Protein AF-B1N602-F1 (afdb_monomer_lite)

Foldseek 3Di:
DDDDDPPPPPPPDQDWWKWFWDDDPNDIDIDPPDDPVDDGQKMKIWGPCCVPPLAIEIEMAGDADDDLVSLLVSLLRSLLRLLQNCLVQVLLLVVLVVVVPPDDDDDPLLLVLLVLLVVLLVVLLVPPVVPDLLSSLSSSLLSSLVSSVNNSCVNPVPRPQDSSNLSCVQQVLVVLLSVLLSLCAVPPPCPPVPPPDDSVDDPVVCVQQVKKDWDWDQDPVNPDIDTDIGHGDDPSQSQKYWYWYFRADPPPQQGTWIKIEIDGRSHPAHPQQFIDIPLGDTTGDIHHDDPPSVVSNVDGSNAHRQSSQQSSLSRRAHNPPRVVSSVVSSPGRPD

Organism: Entamoeba histolytica (strain ATCC 30459 / HM-1:IMSS / ABRM) (NCBI:txid294381)

Structure (mmCIF, N/CA/C/O backbone):
data_AF-B1N602-F1
#
_entry.id   AF-B1N602-F1
#
loop_
_atom_site.group_PDB
_atom_site.id
_atom_site.type_symbol
_atom_site.label_atom_id
_atom_site.label_alt_id
_atom_site.label_comp_id
_atom_site.label_asym_id
_atom_site.label_entity_id
_atom_site.label_seq_id
_atom_site.pdbx_PDB_ins_code
_atom_site.Cartn_x
_atom_site.Cartn_y
_atom_site.Cartn_z
_atom_site.occupancy
_atom_site.B_iso_or_equiv
_atom_site.auth_seq_id
_atom_site.auth_comp_id
_atom_site.auth_asym_id
_atom_site.auth_atom_id
_atom_site.pdbx_PDB_model_num
ATOM 1 N N . MET A 1 1 ? 35.669 -25.542 33.735 1.00 38.44 1 MET A N 1
ATOM 2 C CA . MET A 1 1 ? 34.567 -24.573 33.898 1.00 38.44 1 MET A CA 1
ATOM 3 C C . MET A 1 1 ? 33.997 -24.306 32.511 1.00 38.44 1 MET A C 1
ATOM 5 O O . MET A 1 1 ? 34.514 -23.456 31.804 1.00 38.44 1 MET A O 1
ATOM 9 N N . LEU A 1 2 ? 33.054 -25.141 32.065 1.00 33.12 2 LEU A N 1
ATOM 10 C CA . LEU A 1 2 ? 32.404 -25.013 30.757 1.00 33.12 2 LEU A CA 1
ATOM 11 C C . LEU A 1 2 ? 31.131 -24.185 30.969 1.00 33.12 2 LEU A C 1
ATOM 13 O O . LEU A 1 2 ? 30.239 -24.627 31.691 1.00 33.12 2 LEU A O 1
ATOM 17 N N . LEU A 1 3 ? 31.074 -22.977 30.406 1.00 33.84 3 LEU A N 1
ATOM 18 C CA . LEU A 1 3 ? 29.852 -22.175 30.385 1.00 33.84 3 LEU A CA 1
ATOM 19 C C . LEU A 1 3 ? 28.849 -22.851 29.438 1.00 33.84 3 LEU A C 1
ATOM 21 O O . LEU A 1 3 ? 29.031 -22.835 28.223 1.00 33.84 3 LEU A O 1
ATOM 25 N N . LEU A 1 4 ? 27.790 -23.437 29.997 1.00 32.28 4 LEU A N 1
ATOM 26 C CA . LEU A 1 4 ? 26.579 -23.758 29.248 1.00 32.28 4 LEU A CA 1
ATOM 27 C C . LEU A 1 4 ? 25.850 -22.444 28.952 1.00 32.28 4 LEU A C 1
ATOM 29 O O . LEU A 1 4 ? 25.180 -21.880 29.816 1.00 32.28 4 LEU A O 1
ATOM 33 N N . LEU A 1 5 ? 26.006 -21.948 27.727 1.00 37.44 5 LEU A N 1
ATOM 34 C CA . LEU A 1 5 ? 25.125 -20.936 27.158 1.00 37.44 5 LEU A CA 1
ATOM 35 C C . LEU A 1 5 ? 23.755 -21.585 26.939 1.00 37.44 5 LEU A C 1
ATOM 37 O O . LEU A 1 5 ? 23.557 -22.345 25.993 1.00 37.44 5 LEU A O 1
ATOM 41 N N . PHE A 1 6 ? 22.815 -21.300 27.837 1.00 33.38 6 PHE A N 1
ATOM 42 C CA . PHE A 1 6 ? 21.403 -21.552 27.591 1.00 33.38 6 PHE A CA 1
ATOM 43 C C . PHE A 1 6 ? 20.951 -20.631 26.456 1.00 33.38 6 PHE A C 1
ATOM 45 O O . PHE A 1 6 ? 20.653 -19.457 26.672 1.00 33.38 6 PHE A O 1
ATOM 52 N N . PHE A 1 7 ? 20.890 -21.167 25.238 1.00 36.72 7 PHE A N 1
ATOM 53 C CA . PHE A 1 7 ? 20.013 -20.616 24.216 1.00 36.72 7 PHE A CA 1
ATOM 54 C C . PHE A 1 7 ? 18.581 -20.812 24.712 1.00 36.72 7 PHE A C 1
ATOM 56 O O . PHE A 1 7 ? 18.000 -21.888 24.576 1.00 36.72 7 PHE A O 1
ATOM 63 N N . ILE A 1 8 ? 18.014 -19.773 25.323 1.00 37.94 8 ILE A N 1
ATOM 64 C CA . ILE A 1 8 ? 16.565 -19.656 25.448 1.00 37.94 8 ILE A CA 1
ATOM 65 C C . ILE A 1 8 ? 16.074 -19.388 24.027 1.00 37.94 8 ILE A C 1
ATOM 67 O O . ILE A 1 8 ? 15.954 -18.245 23.596 1.00 37.94 8 ILE A O 1
ATOM 71 N N . GLY A 1 9 ? 15.865 -20.460 23.266 1.00 34.78 9 GLY A N 1
ATOM 72 C CA . GLY A 1 9 ? 15.025 -20.403 22.086 1.00 34.78 9 GLY A CA 1
ATOM 73 C C . GLY A 1 9 ? 13.638 -20.015 22.567 1.00 34.78 9 GLY A C 1
ATOM 74 O O . GLY A 1 9 ? 12.903 -20.854 23.085 1.00 34.78 9 GLY A O 1
ATOM 75 N N . THR A 1 10 ? 13.291 -18.735 22.461 1.00 39.78 10 THR A N 1
ATOM 76 C CA . THR A 1 10 ? 11.896 -18.318 22.488 1.00 39.78 10 THR A CA 1
ATOM 77 C C . THR A 1 10 ? 11.229 -19.027 21.323 1.00 39.78 10 THR A C 1
ATOM 79 O O . THR A 1 10 ? 11.372 -18.616 20.173 1.00 39.78 10 THR A O 1
ATOM 82 N N . VAL A 1 11 ? 10.552 -20.135 21.614 1.00 41.00 11 VAL A N 1
ATOM 83 C CA . VAL A 1 11 ? 9.535 -20.685 20.727 1.00 41.00 11 VAL A CA 1
ATOM 84 C C . VAL A 1 11 ? 8.550 -19.537 20.526 1.00 41.00 11 VAL A C 1
ATOM 86 O O . VAL A 1 11 ? 7.823 -19.182 21.453 1.00 41.00 11 VAL A O 1
ATOM 89 N N . LEU A 1 12 ? 8.619 -18.871 19.369 1.00 48.88 12 LEU A N 1
ATOM 90 C CA . LEU A 1 12 ? 7.605 -17.916 18.938 1.00 48.88 12 LEU A CA 1
ATOM 91 C C . LEU A 1 12 ? 6.314 -18.729 18.861 1.00 48.88 12 LEU A C 1
ATOM 93 O O . LEU A 1 12 ? 6.135 -19.537 17.952 1.00 48.88 12 LEU A O 1
ATOM 97 N N . GLY A 1 13 ? 5.502 -18.633 19.914 1.00 44.50 13 GLY A N 1
ATOM 98 C CA . GLY A 1 13 ? 4.253 -19.370 20.018 1.00 44.50 13 GLY A CA 1
ATOM 99 C C . GLY A 1 13 ? 3.354 -19.066 18.826 1.00 44.50 13 GLY A C 1
ATOM 100 O O . GLY A 1 13 ? 3.446 -17.992 18.236 1.00 44.50 13 GLY A O 1
ATOM 101 N N . GLU A 1 14 ? 2.482 -20.019 18.504 1.00 56.44 14 GLU A N 1
ATOM 102 C CA . GLU A 1 14 ? 1.472 -19.998 17.435 1.00 56.44 14 GLU A CA 1
ATOM 103 C C . GLU A 1 14 ? 0.383 -18.923 17.658 1.00 56.44 14 GLU A C 1
ATOM 105 O O . GLU A 1 14 ? -0.817 -19.197 17.662 1.00 56.44 14 GLU A O 1
ATOM 110 N N . GLY A 1 15 ? 0.790 -17.682 17.903 1.00 70.38 15 GLY A N 1
ATOM 111 C CA . GLY A 1 15 ? -0.090 -16.571 18.206 1.00 70.38 15 GLY A CA 1
ATOM 112 C C . GLY A 1 15 ? -0.610 -15.923 16.934 1.00 70.38 15 GLY A C 1
ATOM 113 O O . GLY A 1 15 ? 0.155 -15.504 16.070 1.00 70.38 15 GLY A O 1
ATOM 114 N N . THR A 1 16 ? -1.930 -15.791 16.840 1.00 87.88 16 THR A N 1
ATOM 115 C CA . THR A 1 16 ? -2.504 -14.696 16.058 1.00 87.88 16 THR A CA 1
ATOM 116 C C . THR A 1 16 ? -2.430 -13.452 16.931 1.00 87.88 16 THR A C 1
ATOM 118 O O . THR A 1 16 ? -2.984 -13.436 18.029 1.00 87.88 16 THR A O 1
ATOM 121 N N . TYR A 1 17 ? -1.714 -12.434 16.472 1.00 95.56 17 TYR A N 1
ATOM 122 C CA . TYR A 1 17 ? -1.642 -11.137 17.131 1.00 95.56 17 TYR A CA 1
ATOM 123 C C . TYR A 1 17 ? -2.773 -10.259 16.622 1.00 95.56 17 TYR A C 1
ATOM 125 O O . TYR A 1 17 ? -3.062 -10.275 15.429 1.00 95.56 17 TYR A O 1
ATOM 133 N N . GLU A 1 18 ? -3.382 -9.471 17.496 1.00 97.62 18 GLU A N 1
ATOM 134 C CA . GLU A 1 18 ? -4.438 -8.532 17.125 1.00 97.62 18 GLU A CA 1
ATOM 135 C C . GLU A 1 18 ? -4.152 -7.138 17.673 1.00 97.62 18 GLU A C 1
ATOM 137 O O . GLU A 1 18 ? -3.506 -6.986 18.714 1.00 97.62 18 GLU A O 1
ATOM 142 N N . ALA A 1 19 ? -4.610 -6.119 16.955 1.00 98.50 19 ALA A N 1
ATOM 143 C CA . ALA A 1 19 ? -4.537 -4.738 17.402 1.00 98.50 19 ALA A CA 1
ATOM 144 C C . ALA A 1 19 ? -5.690 -3.918 16.822 1.00 98.50 19 ALA A C 1
ATOM 146 O O . ALA A 1 19 ? -6.181 -4.192 15.722 1.00 98.50 19 ALA A O 1
ATOM 147 N N . GLY A 1 20 ? -6.101 -2.897 17.566 1.00 98.56 20 GLY A N 1
ATOM 148 C CA . GLY A 1 20 ? -7.113 -1.930 17.159 1.00 98.56 20 GLY A CA 1
ATOM 149 C C . GLY A 1 20 ? -6.568 -0.510 17.234 1.00 98.56 20 GLY A C 1
ATOM 150 O O . GLY A 1 20 ? -5.770 -0.201 18.117 1.00 98.56 20 GLY A O 1
ATOM 151 N N . CYS A 1 21 ? -7.001 0.351 16.314 1.00 98.75 21 CYS A N 1
ATOM 152 C CA . CYS A 1 21 ? -6.701 1.779 16.308 1.00 98.75 21 CYS A CA 1
ATOM 153 C C . CYS A 1 21 ? -7.978 2.617 16.390 1.00 98.75 21 CYS A C 1
ATOM 155 O O . CYS A 1 21 ? -8.938 2.379 15.650 1.00 98.75 21 CYS A O 1
ATOM 157 N N . TYR A 1 22 ? -7.986 3.598 17.287 1.00 97.69 22 TYR A N 1
ATOM 158 C CA . TYR A 1 22 ? -9.080 4.546 17.490 1.00 97.69 22 TYR A CA 1
ATOM 159 C C . TYR A 1 22 ? -8.537 5.953 17.772 1.00 97.69 22 TYR A C 1
ATOM 161 O O . TYR A 1 22 ? -7.335 6.139 17.967 1.00 97.69 22 TYR A O 1
ATOM 169 N N . LEU A 1 23 ? -9.428 6.944 17.769 1.00 96.12 23 LEU A N 1
ATOM 170 C CA . LEU A 1 23 ? -9.110 8.322 18.141 1.00 96.12 23 LEU A CA 1
ATOM 171 C C . LEU A 1 23 ? -9.589 8.615 19.562 1.00 96.12 23 LEU A C 1
ATOM 173 O O . LEU A 1 23 ? -10.760 8.408 19.878 1.00 96.12 23 LEU A O 1
ATOM 177 N N . GLU A 1 24 ? -8.699 9.149 20.390 1.00 94.69 24 GLU A N 1
ATOM 178 C CA . GLU A 1 24 ? -9.028 9.732 21.689 1.00 94.69 24 GLU A CA 1
ATOM 179 C C . GLU A 1 24 ? -8.725 11.234 21.634 1.00 94.69 24 GLU A C 1
ATOM 181 O O . GLU A 1 24 ? -7.572 11.666 21.610 1.00 94.69 24 GLU A O 1
ATOM 186 N N . GLY A 1 25 ? -9.775 12.050 21.503 1.00 92.19 25 GLY A N 1
ATOM 187 C CA . GLY A 1 25 ? -9.610 13.453 21.125 1.00 92.19 25 GLY A CA 1
ATOM 188 C C . GLY A 1 25 ? -8.988 13.572 19.728 1.00 92.19 25 GLY A C 1
ATOM 189 O O . GLY A 1 25 ? -9.602 13.160 18.748 1.00 92.19 25 GLY A O 1
ATOM 190 N N . ASN A 1 26 ? -7.771 14.119 19.650 1.00 90.81 26 ASN A N 1
ATOM 191 C CA . ASN A 1 26 ? -7.006 14.263 18.403 1.00 90.81 26 ASN A CA 1
ATOM 192 C C . ASN A 1 26 ? -5.823 13.282 18.299 1.00 90.81 26 ASN A C 1
ATOM 194 O O . ASN A 1 26 ? -5.044 13.367 17.348 1.00 90.81 26 ASN A O 1
ATOM 198 N N . GLU A 1 27 ? -5.659 12.379 19.267 1.00 96.12 27 GLU A N 1
ATOM 199 C CA . GLU A 1 27 ? -4.555 11.421 19.287 1.00 96.12 27 GLU A CA 1
ATOM 200 C C . GLU A 1 27 ? -5.002 10.050 18.781 1.00 96.12 27 GLU A C 1
ATOM 202 O O . GLU A 1 27 ? -6.045 9.525 19.172 1.00 96.12 27 GLU A O 1
ATOM 207 N N . TYR A 1 28 ? -4.189 9.461 17.903 1.00 97.88 28 TYR A N 1
ATOM 208 C CA . TYR A 1 28 ? -4.387 8.098 17.425 1.00 97.88 28 TYR A CA 1
ATOM 209 C C . TYR A 1 28 ? -3.782 7.118 18.426 1.00 97.88 28 TYR A C 1
ATOM 211 O O . TYR A 1 28 ? -2.576 7.143 18.688 1.00 97.88 28 TYR A O 1
ATOM 219 N N . ILE A 1 29 ? -4.611 6.224 18.953 1.00 97.81 29 ILE A N 1
ATOM 220 C CA . ILE A 1 29 ? -4.206 5.204 19.916 1.00 97.81 29 ILE A CA 1
ATOM 221 C C . ILE A 1 29 ? -4.279 3.842 19.241 1.00 97.81 29 ILE A C 1
ATOM 223 O O . ILE A 1 29 ? -5.309 3.486 18.677 1.00 97.81 29 ILE A O 1
ATOM 227 N N . VAL A 1 30 ? -3.185 3.080 19.323 1.00 98.19 30 VAL A N 1
ATOM 228 C CA . VAL A 1 30 ? -3.145 1.656 18.964 1.00 98.19 30 VAL A CA 1
ATOM 229 C C . VAL A 1 30 ? -3.009 0.846 20.240 1.00 98.19 30 VAL A C 1
ATOM 231 O O . VAL A 1 30 ? -2.121 1.124 21.051 1.00 98.19 30 VAL A O 1
ATOM 234 N N . GLU A 1 31 ? -3.848 -0.170 20.395 1.00 96.50 31 GLU A N 1
ATOM 235 C CA . GLU A 1 31 ? -3.793 -1.081 21.532 1.00 96.50 31 GLU A CA 1
ATOM 236 C C . GLU A 1 31 ? -3.910 -2.547 21.117 1.00 96.50 31 GLU A C 1
ATOM 238 O O . GLU A 1 31 ? -4.423 -2.888 20.049 1.00 96.50 31 GLU A O 1
ATOM 243 N N . SER A 1 32 ? -3.364 -3.400 21.977 1.00 95.44 32 SER A N 1
ATOM 244 C CA . SER A 1 32 ? -3.316 -4.851 21.854 1.00 95.44 32 SER A CA 1
ATOM 245 C C . SER A 1 32 ? -3.218 -5.421 23.282 1.00 95.44 32 SER A C 1
ATOM 247 O O . SER A 1 32 ? -2.310 -5.004 24.011 1.00 95.44 32 SER A O 1
ATOM 249 N N . PRO A 1 33 ? -4.115 -6.325 23.722 1.00 93.38 33 PRO A N 1
ATOM 250 C CA . PRO A 1 33 ? -5.250 -6.875 22.975 1.00 93.38 33 PRO A CA 1
ATOM 251 C C . PRO A 1 33 ? -6.357 -5.838 22.727 1.00 93.38 33 PRO A C 1
ATOM 253 O O . PRO A 1 33 ? -6.325 -4.735 23.273 1.00 93.38 33 PRO A O 1
ATOM 256 N N . ILE A 1 34 ? -7.323 -6.199 21.884 1.00 95.00 34 ILE A N 1
ATOM 257 C CA . ILE A 1 34 ? -8.485 -5.362 21.566 1.00 95.00 34 ILE A CA 1
ATOM 258 C C . ILE A 1 34 ? -9.482 -5.398 22.739 1.00 95.00 34 ILE A C 1
ATOM 260 O O . ILE A 1 34 ? -9.844 -6.464 23.234 1.00 95.00 34 ILE A O 1
ATOM 264 N N . ASP A 1 35 ? -9.966 -4.232 23.162 1.00 94.19 35 ASP A N 1
ATOM 265 C CA . ASP A 1 35 ? -11.075 -4.072 24.101 1.00 94.19 35 ASP A CA 1
ATOM 266 C C . ASP A 1 35 ? -12.415 -4.071 23.352 1.00 94.19 35 ASP A C 1
ATOM 268 O O . ASP A 1 35 ? -12.790 -3.113 22.675 1.00 94.19 35 ASP A O 1
ATOM 272 N N . THR A 1 36 ? -13.182 -5.149 23.511 1.00 90.81 36 THR A N 1
ATOM 273 C CA . THR A 1 36 ? -14.501 -5.313 22.874 1.00 90.81 36 THR A CA 1
ATOM 274 C C . THR A 1 36 ? -15.542 -4.259 23.272 1.00 90.81 36 THR A C 1
ATOM 276 O O . THR A 1 36 ? -16.563 -4.141 22.596 1.00 90.81 36 THR A O 1
ATOM 279 N N . ALA A 1 37 ? -15.315 -3.496 24.347 1.00 93.44 37 ALA A N 1
ATOM 280 C CA . ALA A 1 37 ? -16.190 -2.394 24.739 1.00 93.44 37 ALA A CA 1
ATOM 281 C C . ALA A 1 37 ? -15.949 -1.112 23.918 1.00 93.44 37 ALA A C 1
ATOM 283 O O . ALA A 1 37 ? -16.776 -0.198 23.961 1.00 93.44 37 ALA A O 1
ATOM 284 N N . LYS A 1 38 ? -14.840 -1.026 23.170 1.00 93.62 38 LYS A N 1
ATOM 285 C CA . LYS A 1 38 ? -14.482 0.142 22.358 1.00 93.62 38 LYS A CA 1
ATOM 286 C C . LYS A 1 38 ? -14.857 -0.032 20.891 1.00 93.62 38 LYS A C 1
ATOM 288 O O . LYS A 1 38 ? -14.969 -1.131 20.357 1.00 93.62 38 LYS A O 1
ATOM 293 N N . THR A 1 39 ? -15.021 1.106 20.221 1.00 94.69 39 THR A N 1
ATOM 294 C CA . THR A 1 39 ? -15.172 1.172 18.764 1.00 94.69 39 THR A CA 1
ATOM 295 C C . THR A 1 39 ? -13.852 1.608 18.142 1.00 94.69 39 THR A C 1
ATOM 297 O O . THR A 1 39 ? -13.304 2.644 18.511 1.00 94.69 39 THR A O 1
ATOM 300 N N . TYR A 1 40 ? -13.367 0.836 17.174 1.00 98.19 40 TYR A N 1
ATOM 301 C CA . TYR A 1 40 ? -12.119 1.106 16.464 1.00 98.19 40 TYR A CA 1
ATOM 302 C C . TYR A 1 40 ? -12.393 1.598 15.053 1.00 98.19 40 TYR A C 1
ATOM 304 O O . TYR A 1 40 ? -13.319 1.127 14.400 1.00 98.19 40 TYR A O 1
ATOM 312 N N . LEU A 1 41 ? -11.548 2.500 14.561 1.00 98.56 41 LEU A N 1
ATOM 313 C CA . LEU A 1 41 ? -11.546 2.918 13.160 1.00 98.56 41 LEU A CA 1
ATOM 314 C C . LEU A 1 41 ? -10.963 1.826 12.262 1.00 98.56 41 LEU A C 1
ATOM 316 O O . LEU A 1 41 ? -11.463 1.602 11.161 1.00 98.56 41 LEU A O 1
ATOM 320 N N . ALA A 1 42 ? -9.933 1.129 12.744 1.00 98.69 42 ALA A N 1
ATOM 321 C CA . ALA A 1 42 ? -9.377 -0.047 12.093 1.00 98.69 42 ALA A CA 1
ATOM 322 C C . ALA A 1 42 ? -8.966 -1.098 13.125 1.00 98.69 42 ALA A C 1
ATOM 324 O O . ALA A 1 42 ? -8.506 -0.772 14.217 1.00 98.69 42 ALA A O 1
ATOM 325 N N . THR A 1 43 ? -9.105 -2.363 12.756 1.00 98.75 43 THR A N 1
ATOM 326 C CA . THR A 1 43 ? -8.616 -3.520 13.510 1.00 98.75 43 THR A CA 1
ATOM 327 C C . THR A 1 43 ? -7.822 -4.414 12.580 1.00 98.75 43 THR A C 1
ATOM 329 O O . THR A 1 43 ? -7.995 -4.367 11.360 1.00 98.75 43 THR A O 1
ATOM 332 N N . GLY A 1 44 ? -6.961 -5.249 13.137 1.00 98.50 44 GLY A N 1
ATOM 333 C CA . GLY A 1 44 ? -6.194 -6.173 12.331 1.00 98.50 44 GLY A CA 1
ATOM 334 C C . GLY A 1 44 ? -5.705 -7.369 13.107 1.00 98.50 44 GLY A C 1
ATOM 335 O O . GLY A 1 44 ? -5.596 -7.337 14.331 1.00 98.50 44 GLY A O 1
ATOM 336 N N . THR A 1 45 ? -5.408 -8.420 12.355 1.00 98.50 45 THR A N 1
ATOM 337 C CA . THR A 1 45 ? -4.838 -9.662 12.860 1.00 98.50 45 THR A CA 1
ATOM 338 C C . THR A 1 45 ? -3.618 -10.031 12.037 1.00 98.50 45 THR A C 1
ATOM 340 O O . THR A 1 45 ? -3.692 -10.014 10.807 1.00 98.50 45 THR A O 1
ATOM 343 N N . PHE A 1 46 ? -2.533 -10.422 12.694 1.00 98.38 46 PHE A N 1
ATOM 344 C CA . PHE A 1 46 ? -1.330 -10.930 12.055 1.00 98.38 46 PHE A CA 1
ATOM 345 C C . PHE A 1 46 ? -1.012 -12.328 12.575 1.00 98.38 46 PHE A C 1
ATOM 347 O O . PHE A 1 46 ? -0.824 -12.532 13.774 1.00 98.38 46 PHE A O 1
ATOM 354 N N . LYS A 1 47 ? -0.955 -13.295 11.662 1.00 97.56 47 LYS A N 1
ATOM 355 C CA . LYS A 1 47 ? -0.490 -14.651 11.939 1.00 97.56 47 LYS A CA 1
ATOM 356 C C . LYS A 1 47 ? 0.903 -14.807 11.339 1.00 97.56 47 LYS A C 1
ATOM 358 O O . LYS A 1 47 ? 1.033 -14.908 10.118 1.00 97.56 47 LYS A O 1
ATOM 363 N N . ASP A 1 48 ? 1.929 -14.817 12.185 1.00 95.56 48 ASP A N 1
ATOM 364 C CA . ASP A 1 48 ? 3.308 -14.982 11.726 1.00 95.56 48 ASP A CA 1
ATOM 365 C C . ASP A 1 48 ? 3.638 -16.469 11.535 1.00 95.56 48 ASP A C 1
ATOM 367 O O . ASP A 1 48 ? 3.979 -17.186 12.474 1.00 95.56 48 ASP A O 1
ATOM 371 N N . THR A 1 49 ? 3.479 -16.948 10.302 1.00 95.56 49 THR A N 1
ATOM 372 C CA . THR A 1 49 ? 3.824 -18.319 9.896 1.00 95.56 49 THR A CA 1
ATOM 373 C C . THR A 1 49 ? 5.007 -18.359 8.932 1.00 95.56 49 THR A C 1
ATOM 375 O O . THR A 1 49 ? 5.182 -19.351 8.217 1.00 95.56 49 THR A O 1
ATOM 378 N N . LEU A 1 50 ? 5.842 -17.309 8.913 1.00 93.19 50 LEU A N 1
ATOM 379 C CA . LEU A 1 50 ? 6.956 -17.181 7.972 1.00 93.19 50 LEU A CA 1
ATOM 380 C C . LEU A 1 50 ? 7.870 -18.414 8.002 1.00 93.19 50 LEU A C 1
ATOM 382 O O . LEU A 1 50 ? 8.124 -19.023 6.969 1.00 93.19 50 LEU A O 1
ATOM 386 N N . PHE A 1 51 ? 8.287 -18.854 9.189 1.00 92.56 51 PHE A N 1
ATOM 387 C CA . PHE A 1 51 ? 9.175 -20.013 9.344 1.00 92.56 51 PHE A CA 1
ATOM 388 C C . PHE A 1 51 ? 8.485 -21.378 9.191 1.00 92.56 51 PHE A C 1
ATOM 390 O O . PHE A 1 51 ? 9.161 -22.403 9.187 1.00 92.56 51 PHE A O 1
ATOM 397 N N . GLN A 1 52 ? 7.156 -21.414 9.069 1.00 92.81 52 GLN A N 1
ATOM 398 C CA . GLN A 1 52 ? 6.392 -22.656 8.901 1.00 92.81 52 GLN A CA 1
ATOM 399 C C . GLN A 1 52 ? 6.061 -22.915 7.429 1.00 92.81 52 GLN A C 1
ATOM 401 O O . GLN A 1 52 ? 6.170 -24.044 6.951 1.00 92.81 52 GLN A O 1
ATOM 406 N N . HIS A 1 53 ? 5.641 -21.869 6.714 1.00 91.25 53 HIS A N 1
ATOM 407 C CA . HIS A 1 53 ? 5.099 -21.978 5.357 1.00 91.25 53 HIS A CA 1
ATOM 408 C C . HIS A 1 53 ? 5.658 -20.933 4.381 1.00 91.25 53 HIS A C 1
ATOM 410 O O . HIS A 1 53 ? 5.222 -20.885 3.235 1.00 91.25 53 HIS A O 1
ATOM 416 N N . GLY A 1 54 ? 6.595 -20.087 4.815 1.00 94.25 54 GLY A N 1
ATOM 417 C CA . GLY A 1 54 ? 7.168 -19.018 3.994 1.00 94.25 54 GLY A CA 1
ATOM 418 C C . GLY A 1 54 ? 6.327 -17.741 3.931 1.00 94.25 54 GLY A C 1
ATOM 419 O O . GLY A 1 54 ? 6.693 -16.834 3.195 1.00 94.25 54 GLY A O 1
ATOM 420 N N . TRP A 1 55 ? 5.229 -17.648 4.694 1.00 96.94 55 TRP A N 1
ATOM 421 C CA . TRP A 1 55 ? 4.306 -16.507 4.665 1.00 96.94 55 TRP A CA 1
ATOM 422 C C . TRP A 1 55 ? 3.785 -16.139 6.051 1.00 96.94 55 TRP A C 1
ATOM 424 O O . TRP A 1 55 ? 3.341 -17.009 6.801 1.00 96.94 55 TRP A O 1
ATOM 434 N N . GLY A 1 56 ? 3.751 -14.847 6.362 1.00 97.69 56 GLY A N 1
ATOM 435 C CA . GLY A 1 56 ? 2.821 -14.276 7.334 1.00 97.69 56 GLY A CA 1
ATOM 436 C C . GLY A 1 56 ? 1.476 -13.939 6.681 1.00 97.69 56 GLY A C 1
ATOM 437 O O . GLY A 1 56 ? 1.404 -13.712 5.474 1.00 97.69 56 GLY A O 1
ATOM 438 N N . PHE A 1 57 ? 0.404 -13.876 7.469 1.00 98.31 57 PHE A N 1
ATOM 439 C CA . PHE A 1 57 ? -0.927 -13.484 6.992 1.00 98.31 57 PHE A CA 1
ATOM 440 C C . PHE A 1 57 ? -1.446 -12.306 7.803 1.00 98.31 57 PHE A C 1
ATOM 442 O O . PHE A 1 57 ? -1.678 -12.433 9.007 1.00 98.31 57 PHE A O 1
ATOM 449 N N . LEU A 1 58 ? -1.634 -11.167 7.143 1.00 98.75 58 LEU A N 1
ATOM 450 C CA . LEU A 1 58 ? -2.164 -9.948 7.741 1.00 98.75 58 LEU A CA 1
ATOM 451 C C . LEU A 1 58 ? -3.558 -9.671 7.184 1.00 98.75 58 LEU A C 1
ATOM 453 O O . LEU A 1 58 ? -3.752 -9.607 5.971 1.00 98.75 58 LEU A O 1
ATOM 457 N N . ARG A 1 59 ? -4.518 -9.439 8.075 1.00 98.75 59 ARG A N 1
ATOM 458 C CA . ARG A 1 59 ? -5.837 -8.917 7.716 1.00 98.75 59 ARG A CA 1
ATOM 459 C C . ARG A 1 59 ? -6.078 -7.603 8.430 1.00 98.75 59 ARG A C 1
ATOM 461 O O . ARG A 1 59 ? -5.886 -7.544 9.640 1.00 98.75 59 ARG A O 1
ATOM 468 N N . ILE A 1 60 ? -6.553 -6.600 7.700 1.00 98.81 60 ILE A N 1
ATOM 469 C CA . ILE A 1 60 ? -7.001 -5.315 8.244 1.00 98.81 60 ILE A CA 1
ATOM 470 C C . ILE A 1 60 ? -8.478 -5.123 7.898 1.00 98.81 60 ILE A C 1
ATOM 472 O O . ILE A 1 60 ? -8.883 -5.365 6.763 1.00 98.81 60 ILE A O 1
ATOM 476 N N . ASN A 1 61 ? -9.277 -4.675 8.863 1.00 98.69 61 ASN A N 1
ATOM 477 C CA . ASN A 1 61 ? -10.683 -4.323 8.679 1.00 98.69 61 ASN A CA 1
ATOM 478 C C . ASN A 1 61 ? -10.931 -2.909 9.201 1.00 98.69 61 ASN A C 1
ATOM 480 O O . ASN A 1 61 ? -10.517 -2.593 10.318 1.00 98.69 61 ASN A O 1
ATOM 484 N N . SER A 1 62 ? -11.660 -2.086 8.451 1.00 98.56 62 SER A N 1
ATOM 485 C CA . SER A 1 62 ? -12.111 -0.780 8.934 1.00 98.56 62 SER A CA 1
ATOM 486 C C . SER A 1 62 ? -13.526 -0.806 9.514 1.00 98.56 62 SER A C 1
ATOM 488 O O . SER A 1 62 ? -14.359 -1.652 9.172 1.00 98.56 62 SER A O 1
ATOM 490 N N . ALA A 1 63 ? -13.832 0.197 10.335 1.00 98.06 63 ALA A N 1
ATOM 491 C CA . ALA A 1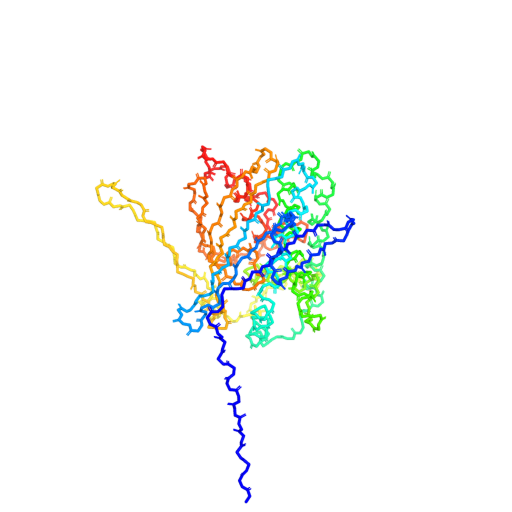 63 ? -15.208 0.606 10.583 1.00 98.06 63 ALA A CA 1
ATOM 492 C C . ALA A 1 63 ? -15.873 1.113 9.296 1.00 98.06 63 ALA A C 1
ATOM 494 O O . ALA A 1 63 ? -15.200 1.461 8.322 1.00 98.06 63 ALA A O 1
ATOM 495 N N . GLN A 1 64 ? -17.206 1.181 9.313 1.00 98.25 64 GLN A N 1
ATOM 496 C CA . GLN A 1 64 ? -17.963 1.875 8.277 1.00 98.25 64 GLN A CA 1
ATOM 497 C C . GLN A 1 64 ? -17.706 3.377 8.391 1.00 98.25 64 GLN A C 1
ATOM 499 O O . GLN A 1 64 ? -18.078 3.994 9.389 1.00 98.25 64 GLN A O 1
ATOM 504 N N . SER A 1 65 ? -17.100 3.960 7.363 1.00 98.25 65 SER A N 1
ATOM 505 C CA . SER A 1 65 ? -16.893 5.399 7.313 1.00 98.25 65 SER A CA 1
ATOM 506 C C . SER A 1 65 ? -18.196 6.151 7.057 1.00 98.25 65 SER A C 1
ATOM 508 O O . SER A 1 65 ? -19.061 5.690 6.302 1.00 98.25 65 SER A O 1
ATOM 510 N N . THR A 1 66 ? -18.316 7.335 7.659 1.00 97.62 66 THR A N 1
ATOM 511 C CA . THR A 1 66 ? -19.453 8.252 7.484 1.00 97.62 66 THR A CA 1
ATOM 512 C C . THR A 1 66 ? -19.059 9.604 6.884 1.00 97.62 66 THR A C 1
ATOM 514 O O . THR A 1 66 ? -19.928 10.456 6.703 1.00 97.62 66 THR A O 1
ATOM 517 N N . SER A 1 67 ? -17.775 9.845 6.600 1.00 97.69 67 SER A N 1
ATOM 518 C CA . SER A 1 67 ? -17.292 11.100 6.007 1.00 97.69 67 SER A CA 1
ATOM 519 C C . SER A 1 67 ? -15.930 10.932 5.323 1.00 97.69 67 SER A C 1
ATOM 521 O O . SER A 1 67 ? -15.183 10.003 5.620 1.00 97.69 67 SER A O 1
ATOM 523 N N . LEU A 1 68 ? -15.568 11.874 4.443 1.00 96.62 68 LEU A N 1
ATOM 524 C CA . LEU A 1 68 ? -14.242 11.895 3.803 1.00 96.62 68 LEU A CA 1
ATOM 525 C C . LEU A 1 68 ? -13.097 12.096 4.812 1.00 96.62 68 LEU A C 1
ATOM 527 O O . LEU A 1 68 ? -11.992 11.600 4.609 1.00 96.62 68 LEU A O 1
ATOM 531 N N . ASP A 1 69 ? -13.351 12.810 5.910 1.00 96.44 69 ASP A N 1
ATOM 532 C CA . ASP A 1 69 ? -12.356 12.976 6.973 1.00 96.44 69 ASP A CA 1
ATOM 533 C C . ASP A 1 69 ? -12.142 11.665 7.732 1.00 96.44 69 ASP A C 1
ATOM 535 O O . ASP A 1 69 ? -11.003 11.286 8.011 1.00 96.44 69 ASP A O 1
ATOM 539 N N . MET A 1 70 ? -13.225 10.928 7.998 1.00 97.88 70 MET A N 1
ATOM 540 C CA . MET A 1 70 ? -13.148 9.605 8.610 1.00 97.88 70 MET A CA 1
ATOM 541 C C . MET A 1 70 ? -12.437 8.600 7.692 1.00 97.88 70 MET A C 1
ATOM 543 O O . MET A 1 70 ? -11.703 7.759 8.202 1.00 97.88 70 MET A O 1
ATOM 547 N N . ASP A 1 71 ? -12.537 8.727 6.361 1.00 98.44 71 ASP A N 1
ATOM 548 C CA . ASP A 1 71 ? -11.754 7.906 5.418 1.00 98.44 71 ASP A CA 1
ATOM 549 C C . ASP A 1 71 ? -10.245 8.072 5.636 1.00 98.44 71 ASP A C 1
ATOM 551 O O . ASP A 1 71 ? -9.514 7.082 5.728 1.00 98.44 71 ASP A O 1
ATOM 555 N N . LYS A 1 72 ? -9.771 9.316 5.789 1.00 97.88 72 LYS A N 1
ATOM 556 C CA . LYS A 1 72 ? -8.354 9.606 6.071 1.00 97.88 72 LYS A CA 1
ATOM 557 C C . LYS A 1 72 ? -7.922 9.043 7.426 1.00 97.88 72 LYS A C 1
ATOM 559 O O . LYS A 1 72 ? -6.844 8.457 7.528 1.00 97.88 72 LYS A O 1
ATOM 564 N N . GLN A 1 73 ? -8.765 9.184 8.452 1.00 98.50 73 GLN A N 1
ATOM 565 C CA . GLN A 1 73 ? -8.507 8.632 9.787 1.00 98.50 73 GLN A CA 1
ATOM 566 C C . GLN A 1 73 ? -8.437 7.099 9.758 1.00 98.50 73 GLN A C 1
ATOM 568 O O . GLN A 1 73 ? -7.529 6.514 10.344 1.00 98.50 73 GLN A O 1
ATOM 573 N N . ILE A 1 74 ? -9.354 6.451 9.034 1.00 98.69 74 ILE A N 1
ATOM 574 C CA . ILE A 1 74 ? -9.378 5.002 8.814 1.00 98.69 74 ILE A CA 1
ATOM 575 C C . ILE A 1 74 ? -8.113 4.542 8.092 1.00 98.69 74 ILE A C 1
ATOM 577 O O . ILE A 1 74 ? -7.485 3.590 8.547 1.00 98.69 74 ILE A O 1
ATOM 581 N N . ALA A 1 75 ? -7.721 5.202 6.997 1.00 98.75 75 ALA A N 1
ATOM 582 C CA . ALA A 1 75 ? -6.527 4.835 6.237 1.00 98.75 75 ALA A CA 1
ATOM 583 C C . ALA A 1 75 ? -5.271 4.911 7.116 1.00 98.75 75 ALA A C 1
ATOM 585 O O . ALA A 1 75 ? -4.507 3.948 7.195 1.00 98.75 75 ALA A O 1
ATOM 586 N N . LYS A 1 76 ? -5.115 6.007 7.869 1.00 98.81 76 LYS A N 1
ATOM 587 C CA . LYS A 1 76 ? -4.031 6.150 8.843 1.00 98.81 76 LYS A CA 1
ATOM 588 C C . LYS A 1 76 ? -4.071 5.061 9.916 1.00 98.81 76 LYS A C 1
ATOM 590 O O . LYS A 1 76 ? -3.054 4.413 10.150 1.00 98.81 76 LYS A O 1
ATOM 595 N N . CYS A 1 77 ? -5.229 4.809 10.528 1.00 98.81 77 CYS A N 1
ATOM 596 C CA . CYS A 1 77 ? -5.376 3.766 11.544 1.00 98.81 77 CYS A CA 1
ATOM 597 C C . CYS A 1 77 ? -5.082 2.359 11.005 1.00 98.81 77 CYS A C 1
ATOM 599 O O . CYS A 1 77 ? -4.450 1.569 11.701 1.00 98.81 77 CYS A O 1
ATOM 601 N N . ALA A 1 78 ? -5.495 2.044 9.776 1.00 98.88 78 ALA A N 1
ATOM 602 C CA . ALA A 1 78 ? -5.176 0.783 9.109 1.00 98.88 78 ALA A CA 1
ATOM 603 C C . ALA A 1 78 ? -3.661 0.596 8.974 1.00 98.88 78 ALA A C 1
ATOM 605 O O . ALA A 1 78 ? -3.135 -0.457 9.335 1.00 98.88 78 ALA A O 1
ATOM 606 N N . GLY A 1 79 ? -2.958 1.652 8.553 1.00 98.88 79 GLY A N 1
ATOM 607 C CA . GLY A 1 79 ? -1.501 1.683 8.546 1.00 98.88 79 GLY A CA 1
ATOM 608 C C . GLY A 1 79 ? -0.915 1.465 9.938 1.00 98.88 79 GLY A C 1
ATOM 609 O O . GLY A 1 79 ? -0.081 0.587 10.129 1.00 98.88 79 GLY A O 1
ATOM 610 N N . MET A 1 80 ? -1.382 2.213 10.940 1.00 98.88 80 MET A N 1
ATOM 611 C CA . MET A 1 80 ? -0.867 2.109 12.309 1.00 98.88 80 MET A CA 1
ATOM 612 C C . MET A 1 80 ? -1.051 0.712 12.911 1.00 98.88 80 MET A C 1
ATOM 614 O O . MET A 1 80 ? -0.145 0.209 13.573 1.00 98.88 80 MET A O 1
ATOM 618 N N . VAL A 1 81 ? -2.186 0.058 12.661 1.00 98.88 81 VAL A N 1
ATOM 619 C CA . VAL A 1 81 ? -2.421 -1.329 13.085 1.00 98.88 81 VAL A CA 1
ATOM 620 C C . VAL A 1 81 ? -1.432 -2.278 12.411 1.00 98.88 81 VAL A C 1
ATOM 622 O O . VAL A 1 81 ? -0.798 -3.077 13.097 1.00 98.88 81 VAL A O 1
ATOM 625 N N . GLU A 1 82 ? -1.247 -2.174 11.094 1.00 98.81 82 GLU A N 1
ATOM 626 C CA . GLU A 1 82 ? -0.269 -2.990 10.369 1.00 98.81 82 GLU A CA 1
ATOM 627 C C . GLU A 1 82 ? 1.151 -2.794 10.901 1.00 98.81 82 GLU A C 1
ATOM 629 O O . GLU A 1 82 ? 1.828 -3.769 11.240 1.00 98.81 82 GLU A O 1
ATOM 634 N N . GLY A 1 83 ? 1.594 -1.541 10.999 1.00 98.75 83 GLY A N 1
ATOM 635 C CA . GLY A 1 83 ? 2.927 -1.202 11.474 1.00 98.75 83 GLY A CA 1
ATOM 636 C C . GLY A 1 83 ? 3.175 -1.716 12.885 1.00 98.75 83 GLY A C 1
ATOM 637 O O . GLY A 1 83 ? 4.233 -2.272 13.162 1.00 98.75 83 GLY A O 1
ATOM 638 N N . TYR A 1 84 ? 2.182 -1.597 13.768 1.00 98.81 84 TYR A N 1
ATOM 639 C CA . TYR A 1 84 ? 2.276 -2.092 15.138 1.00 98.81 84 TYR A CA 1
ATOM 640 C C . TYR A 1 84 ? 2.395 -3.620 15.196 1.00 98.81 84 TYR A C 1
ATOM 642 O O . TYR A 1 84 ? 3.241 -4.147 15.921 1.00 98.81 84 TYR A O 1
ATOM 650 N N . LEU A 1 85 ? 1.566 -4.334 14.427 1.00 98.62 85 LEU A N 1
ATOM 651 C CA . LEU A 1 85 ? 1.545 -5.799 14.398 1.00 98.62 85 LEU A CA 1
ATOM 652 C C . LEU A 1 85 ? 2.800 -6.397 13.758 1.00 98.62 85 LEU A C 1
ATOM 654 O O . LEU A 1 85 ? 3.230 -7.474 14.162 1.00 98.62 85 LEU A O 1
ATOM 658 N N . THR A 1 86 ? 3.394 -5.701 12.789 1.00 98.31 86 THR A N 1
ATOM 659 C CA . THR A 1 86 ? 4.504 -6.214 11.971 1.00 98.31 86 THR A CA 1
ATOM 660 C C . THR A 1 86 ? 5.844 -5.534 12.258 1.00 98.31 86 THR A C 1
ATOM 662 O O . THR A 1 86 ? 6.815 -5.773 11.546 1.00 98.31 86 THR A O 1
ATOM 665 N N . ALA A 1 87 ? 5.949 -4.719 13.316 1.00 98.06 87 ALA A N 1
ATOM 666 C CA . ALA A 1 87 ? 7.139 -3.909 13.608 1.00 98.06 87 ALA A CA 1
ATOM 667 C C . ALA A 1 87 ? 8.450 -4.717 13.668 1.00 98.06 87 ALA A C 1
ATOM 669 O O . ALA A 1 87 ? 9.494 -4.245 13.216 1.00 98.06 87 ALA A O 1
ATOM 670 N N . GLY A 1 88 ? 8.403 -5.942 14.206 1.00 96.56 88 GLY A N 1
ATOM 671 C CA . GLY A 1 88 ? 9.550 -6.855 14.219 1.00 96.56 88 GLY A CA 1
ATOM 672 C C . GLY A 1 88 ? 9.959 -7.287 12.809 1.00 96.56 88 GLY A C 1
ATOM 673 O O . GLY A 1 88 ? 11.122 -7.154 12.439 1.00 96.56 88 GLY A O 1
ATOM 674 N N . ASN A 1 89 ? 8.993 -7.709 11.992 1.00 97.06 89 ASN A N 1
ATOM 675 C CA . ASN A 1 89 ? 9.225 -8.098 10.603 1.00 97.06 89 ASN A CA 1
ATOM 676 C C . ASN A 1 89 ? 9.687 -6.901 9.746 1.00 97.06 89 ASN A C 1
ATOM 678 O O . ASN A 1 89 ? 10.506 -7.087 8.848 1.00 97.06 89 ASN A O 1
ATOM 682 N N . ILE A 1 90 ? 9.222 -5.676 10.037 1.00 97.25 90 ILE A N 1
ATOM 683 C CA . ILE A 1 90 ? 9.702 -4.431 9.406 1.00 97.25 90 ILE A CA 1
ATOM 684 C C . ILE A 1 90 ? 11.182 -4.222 9.724 1.00 97.25 90 ILE A C 1
ATOM 686 O O . ILE A 1 90 ? 11.983 -4.065 8.806 1.00 97.25 90 ILE A O 1
ATOM 690 N N . ARG A 1 91 ? 11.569 -4.282 11.007 1.00 95.81 91 ARG A N 1
ATOM 691 C CA . ARG A 1 91 ? 12.975 -4.170 11.431 1.00 95.81 91 ARG A CA 1
ATOM 692 C C . ARG A 1 91 ? 13.864 -5.169 10.690 1.00 95.81 91 ARG A C 1
ATOM 694 O O . ARG A 1 91 ? 14.923 -4.791 10.196 1.00 95.81 91 ARG A O 1
ATOM 701 N N . ASP A 1 92 ? 13.432 -6.423 10.618 1.00 94.00 92 ASP A N 1
ATOM 702 C CA . ASP A 1 92 ? 14.216 -7.494 10.001 1.00 94.00 92 ASP A CA 1
ATOM 703 C C . ASP A 1 92 ? 14.304 -7.314 8.476 1.00 94.00 92 ASP A C 1
ATOM 705 O O . ASP A 1 92 ? 15.375 -7.478 7.897 1.00 94.00 92 ASP A O 1
ATOM 709 N N . SER A 1 93 ? 13.222 -6.872 7.825 1.00 91.56 93 SER A N 1
ATOM 710 C CA . SER A 1 93 ? 13.228 -6.553 6.388 1.00 91.56 93 SER A CA 1
ATOM 711 C C . SER A 1 93 ? 14.150 -5.378 6.064 1.00 91.56 93 SER A C 1
ATOM 713 O O . SER A 1 93 ? 14.927 -5.453 5.116 1.00 91.56 93 SER A O 1
ATOM 715 N N . MET A 1 94 ? 14.147 -4.327 6.889 1.00 88.19 94 MET A N 1
ATOM 716 C CA . MET A 1 94 ? 15.080 -3.205 6.744 1.00 88.19 94 MET A CA 1
ATOM 717 C C . MET A 1 94 ? 16.537 -3.648 6.921 1.00 88.19 94 MET A C 1
ATOM 719 O O . MET A 1 94 ? 17.415 -3.188 6.192 1.00 88.19 94 MET A O 1
ATOM 723 N N . ALA A 1 95 ? 16.816 -4.544 7.874 1.00 88.06 95 ALA A N 1
ATOM 724 C CA . ALA A 1 95 ? 18.154 -5.100 8.061 1.00 88.06 95 ALA A CA 1
ATOM 725 C C . ALA A 1 95 ? 18.603 -5.917 6.837 1.00 88.06 95 ALA A C 1
ATOM 727 O O . ALA A 1 95 ? 19.733 -5.753 6.377 1.00 88.06 95 ALA A O 1
ATOM 728 N N . ASN A 1 96 ? 17.709 -6.729 6.267 1.00 86.50 96 ASN A N 1
ATOM 729 C CA . ASN A 1 96 ? 17.979 -7.497 5.052 1.00 86.50 96 ASN A CA 1
ATOM 730 C C . ASN A 1 96 ? 18.238 -6.594 3.839 1.00 86.50 96 ASN A C 1
ATOM 732 O O . ASN A 1 96 ? 19.200 -6.820 3.109 1.00 86.50 96 ASN A O 1
ATOM 736 N N . GLN A 1 97 ? 17.421 -5.556 3.641 1.00 76.25 97 GLN A N 1
ATOM 737 C CA . GLN A 1 97 ? 17.572 -4.615 2.527 1.00 76.25 97 GLN A CA 1
ATOM 738 C C . GLN A 1 97 ? 18.899 -3.846 2.625 1.00 76.25 97 GLN A C 1
ATOM 740 O O . GLN A 1 97 ? 19.612 -3.696 1.634 1.00 76.25 97 GLN A O 1
ATOM 745 N N . ARG A 1 98 ? 19.290 -3.427 3.837 1.00 73.88 98 ARG A N 1
ATOM 746 C CA . ARG A 1 98 ? 20.604 -2.811 4.092 1.00 73.88 98 ARG A CA 1
ATOM 747 C C . ARG A 1 98 ? 21.761 -3.774 3.829 1.00 73.88 98 ARG A C 1
ATOM 749 O O . ARG A 1 98 ? 22.788 -3.345 3.328 1.00 73.88 98 ARG A O 1
ATOM 756 N N . ALA A 1 99 ? 21.607 -5.059 4.144 1.00 70.50 99 ALA A N 1
ATOM 757 C CA . ALA A 1 99 ? 22.635 -6.063 3.872 1.00 70.50 99 ALA A CA 1
ATOM 758 C C . ALA A 1 99 ? 22.759 -6.413 2.375 1.00 70.50 99 ALA A C 1
ATOM 760 O O . ALA A 1 99 ? 23.852 -6.738 1.917 1.00 70.50 99 ALA A O 1
ATOM 761 N N . GLN A 1 100 ? 21.660 -6.348 1.615 1.00 63.66 100 GLN A N 1
ATOM 762 C CA . GLN A 1 100 ? 21.645 -6.554 0.160 1.00 63.66 100 GLN A CA 1
ATOM 763 C C . GLN A 1 100 ? 22.293 -5.382 -0.587 1.00 63.66 100 GLN A C 1
ATOM 765 O O . GLN A 1 100 ? 23.021 -5.577 -1.561 1.00 63.66 100 GLN A O 1
ATOM 770 N N . ASN A 1 101 ? 22.043 -4.161 -0.117 1.00 54.78 101 ASN A N 1
ATOM 771 C CA . ASN A 1 101 ? 22.640 -2.953 -0.656 1.00 54.78 101 ASN A CA 1
ATOM 772 C C . ASN A 1 101 ? 24.058 -2.773 -0.088 1.00 54.78 101 ASN A C 1
ATOM 774 O O . ASN A 1 101 ? 24.244 -2.078 0.902 1.00 54.78 101 ASN A O 1
ATOM 778 N N . ILE A 1 102 ? 25.083 -3.336 -0.742 1.00 44.47 102 ILE A N 1
ATOM 779 C CA . ILE A 1 102 ? 26.488 -2.906 -0.552 1.00 44.47 102 ILE A CA 1
ATOM 780 C C . ILE A 1 102 ? 26.668 -1.512 -1.189 1.00 44.47 102 ILE A C 1
ATOM 782 O O . ILE A 1 102 ? 27.438 -1.338 -2.127 1.00 44.47 102 ILE A O 1
ATOM 786 N N . VAL A 1 103 ? 25.891 -0.527 -0.746 1.00 42.69 103 VAL A N 1
ATOM 787 C CA . VAL A 1 103 ? 26.019 0.884 -1.112 1.00 42.69 103 VAL A CA 1
ATOM 788 C C . VAL A 1 103 ? 25.703 1.697 0.132 1.00 42.69 103 VAL A C 1
ATOM 790 O O . VAL A 1 103 ? 24.794 1.360 0.889 1.00 42.69 103 VAL A O 1
ATOM 793 N N . GLU A 1 104 ? 26.532 2.713 0.325 1.00 48.00 104 GLU A N 1
ATOM 794 C CA . GLU A 1 104 ? 26.477 3.770 1.326 1.00 48.00 104 GLU A CA 1
ATOM 795 C C . GLU A 1 104 ? 25.061 4.348 1.499 1.00 48.00 104 GLU A C 1
ATOM 797 O O . GLU A 1 104 ? 24.148 4.065 0.721 1.00 48.00 104 GLU A O 1
ATOM 802 N N . GLU A 1 105 ? 24.873 5.147 2.551 1.00 58.59 105 GLU A N 1
ATOM 803 C CA . GLU A 1 105 ? 23.705 6.021 2.700 1.00 58.59 105 GLU A CA 1
ATOM 804 C C . GLU A 1 105 ? 23.258 6.561 1.331 1.00 58.59 105 GLU A C 1
ATOM 806 O O . GLU A 1 105 ? 24.105 6.940 0.519 1.00 58.59 105 GLU A O 1
ATOM 811 N N . TRP A 1 106 ? 21.946 6.527 1.052 1.00 70.19 106 TRP A N 1
ATOM 812 C CA . TRP A 1 106 ? 21.398 7.068 -0.194 1.00 70.19 106 TRP A CA 1
ATOM 813 C C . TRP A 1 106 ? 22.039 8.420 -0.474 1.00 70.19 106 TRP A C 1
ATOM 815 O O . TRP A 1 106 ? 22.049 9.277 0.410 1.00 70.19 106 TRP A O 1
ATOM 825 N N . ASP A 1 107 ? 22.580 8.594 -1.677 1.00 73.19 107 ASP A N 1
ATOM 826 C CA . ASP A 1 107 ? 23.262 9.831 -2.014 1.00 73.19 107 ASP A CA 1
ATOM 827 C C . ASP A 1 107 ? 22.303 11.022 -1.849 1.00 73.19 107 ASP A C 1
ATOM 829 O O . ASP A 1 107 ? 21.082 10.911 -2.034 1.00 73.19 107 ASP A O 1
ATOM 833 N N . ASP A 1 108 ? 22.863 12.179 -1.495 1.00 79.88 108 ASP A N 1
ATOM 834 C CA . ASP A 1 108 ? 22.083 13.382 -1.202 1.00 79.88 108 ASP A CA 1
ATOM 835 C C . ASP A 1 108 ? 21.152 13.780 -2.357 1.00 79.88 108 ASP A C 1
ATOM 837 O O . ASP A 1 108 ? 20.116 14.407 -2.126 1.00 79.88 108 ASP A O 1
ATOM 841 N N . VAL A 1 109 ? 21.497 13.431 -3.601 1.00 78.00 109 VAL A N 1
ATOM 842 C CA . VAL A 1 109 ? 20.711 13.766 -4.792 1.00 78.00 109 VAL A CA 1
ATOM 843 C C . VAL A 1 109 ? 19.463 12.888 -4.874 1.00 78.00 109 VAL A C 1
ATOM 845 O O . VAL A 1 109 ? 18.357 13.412 -5.038 1.00 78.00 109 VAL A O 1
ATOM 848 N N . THR A 1 110 ? 19.601 11.578 -4.675 1.00 78.62 110 THR A N 1
ATOM 849 C CA . THR A 1 110 ? 18.468 10.648 -4.580 1.00 78.62 110 THR A CA 1
ATOM 850 C C . THR A 1 110 ? 17.544 11.026 -3.418 1.00 78.62 110 THR A C 1
ATOM 852 O O . THR A 1 110 ? 16.324 11.102 -3.593 1.00 78.62 110 THR A O 1
ATOM 855 N N . LEU A 1 111 ? 18.095 11.357 -2.245 1.00 84.94 111 LEU A N 1
ATOM 856 C CA . LEU A 1 111 ? 17.296 11.812 -1.099 1.00 84.94 111 LEU A CA 1
ATOM 857 C C . LEU A 1 111 ? 16.556 13.125 -1.387 1.00 84.94 111 LEU A C 1
ATOM 859 O O . LEU A 1 111 ? 15.391 13.273 -1.013 1.00 84.94 111 LEU A O 1
ATOM 863 N N . GLN A 1 112 ? 17.189 14.076 -2.078 1.00 87.00 112 GLN A N 1
ATOM 864 C CA . GLN A 1 112 ? 16.533 15.312 -2.511 1.00 87.00 112 GLN A CA 1
ATOM 865 C C . GLN A 1 112 ? 15.391 15.046 -3.493 1.00 87.00 112 GLN A C 1
ATOM 867 O O . GLN A 1 112 ? 14.327 15.654 -3.350 1.00 87.00 112 GLN A O 1
ATOM 872 N N . TYR A 1 113 ? 15.576 14.138 -4.456 1.00 88.69 113 TYR A N 1
ATOM 873 C CA . TYR A 1 113 ? 14.516 13.737 -5.381 1.00 88.69 113 TYR A CA 1
ATOM 874 C C . TYR A 1 113 ? 13.313 13.181 -4.618 1.00 88.69 113 TYR A C 1
ATOM 876 O O . TYR A 1 113 ? 12.194 13.666 -4.784 1.00 88.69 113 TYR A O 1
ATOM 884 N N . ILE A 1 114 ? 13.545 12.208 -3.734 1.00 90.75 114 ILE A N 1
ATOM 885 C CA . ILE A 1 114 ? 12.487 11.539 -2.970 1.00 90.75 114 ILE A CA 1
ATOM 886 C C . ILE A 1 114 ? 11.759 12.532 -2.065 1.00 90.75 114 ILE A C 1
ATOM 888 O O . ILE A 1 114 ? 10.531 12.566 -2.053 1.00 90.75 114 ILE A O 1
ATOM 892 N N . ASN A 1 115 ? 12.481 13.399 -1.354 1.00 94.12 115 ASN A N 1
ATOM 893 C CA . ASN A 1 115 ? 11.854 14.393 -0.482 1.00 94.12 115 ASN A CA 1
ATOM 894 C C . ASN A 1 115 ? 11.027 15.423 -1.270 1.00 94.12 115 ASN A C 1
ATOM 896 O O . ASN A 1 115 ? 9.939 15.802 -0.829 1.00 94.12 115 ASN A O 1
ATOM 900 N N . ARG A 1 116 ? 11.488 15.844 -2.458 1.00 95.19 116 ARG A N 1
ATOM 901 C CA . ARG A 1 116 ? 10.683 16.675 -3.370 1.00 95.19 116 ARG A CA 1
ATOM 902 C C . ARG A 1 116 ? 9.447 15.929 -3.863 1.00 95.19 116 ARG A C 1
ATOM 904 O O . ARG A 1 116 ? 8.371 16.522 -3.888 1.00 95.19 116 ARG A O 1
ATOM 911 N N . ASN A 1 117 ? 9.578 14.644 -4.184 1.00 96.19 117 ASN A N 1
ATOM 912 C CA . ASN A 1 117 ? 8.461 13.807 -4.605 1.00 96.19 117 ASN A CA 1
ATOM 913 C C . ASN A 1 117 ? 7.409 13.663 -3.499 1.00 96.19 117 ASN A C 1
ATOM 915 O O . ASN A 1 117 ? 6.227 13.899 -3.740 1.00 96.19 117 ASN A O 1
ATOM 919 N N . ILE A 1 118 ? 7.820 13.389 -2.260 1.00 97.69 118 ILE A N 1
ATOM 920 C CA . ILE A 1 118 ? 6.921 13.355 -1.097 1.00 97.69 118 ILE A CA 1
ATOM 921 C C . ILE A 1 118 ? 6.172 14.688 -0.951 1.00 97.69 118 ILE A C 1
ATOM 923 O O . ILE A 1 118 ? 4.949 14.698 -0.787 1.00 97.69 118 ILE A O 1
ATOM 927 N N . ALA A 1 119 ? 6.884 15.816 -1.039 1.00 98.19 119 ALA A N 1
ATOM 928 C CA . ALA A 1 119 ? 6.281 17.143 -0.936 1.00 98.19 119 ALA A CA 1
ATOM 929 C C . ALA A 1 119 ? 5.278 17.419 -2.070 1.00 98.19 119 ALA A C 1
ATOM 931 O O . ALA A 1 119 ? 4.194 17.945 -1.818 1.00 98.19 119 ALA A O 1
ATOM 932 N N . TYR A 1 120 ? 5.605 17.025 -3.301 1.00 98.12 120 TYR A N 1
ATOM 933 C CA . TYR A 1 120 ? 4.720 17.155 -4.457 1.00 98.12 120 TYR A CA 1
ATOM 934 C C . TYR A 1 120 ? 3.430 16.339 -4.292 1.00 98.12 120 TYR A C 1
ATOM 936 O O . TYR A 1 120 ? 2.333 16.870 -4.465 1.00 98.12 120 TYR A O 1
ATOM 944 N N . ASN A 1 121 ? 3.546 15.083 -3.858 1.00 98.31 121 ASN A N 1
ATOM 945 C CA . ASN A 1 121 ? 2.402 14.220 -3.569 1.00 98.31 121 ASN A CA 1
ATOM 946 C C . ASN A 1 121 ? 1.488 14.825 -2.490 1.00 98.31 121 ASN A C 1
ATOM 948 O O . ASN A 1 121 ? 0.273 14.901 -2.678 1.00 98.31 121 ASN A O 1
ATOM 952 N N . LYS A 1 122 ? 2.062 15.313 -1.380 1.00 98.12 122 LYS A N 1
ATOM 953 C CA . LYS A 1 122 ? 1.308 16.005 -0.318 1.00 98.12 122 LYS A CA 1
ATOM 954 C C . LYS A 1 122 ? 0.586 17.242 -0.857 1.00 98.12 122 LYS A C 1
ATOM 956 O O . LYS A 1 122 ? -0.592 17.433 -0.563 1.00 98.12 122 LYS A O 1
ATOM 961 N N . LYS A 1 123 ? 1.246 18.017 -1.721 1.00 98.12 123 LYS A N 1
ATOM 962 C CA . LYS A 1 123 ? 0.655 19.194 -2.361 1.00 98.12 123 LYS A CA 1
ATOM 963 C C . LYS A 1 123 ? -0.533 18.855 -3.267 1.00 98.12 123 LYS A C 1
ATOM 965 O O . LYS A 1 123 ? -1.548 19.539 -3.188 1.00 98.12 123 LYS A O 1
ATOM 970 N N . ILE A 1 124 ? -0.466 17.791 -4.078 1.00 97.62 124 ILE A N 1
ATOM 971 C CA . ILE A 1 124 ? -1.628 17.337 -4.872 1.00 97.62 124 ILE A CA 1
ATOM 972 C C . ILE A 1 124 ? -2.825 17.070 -3.953 1.00 97.62 124 ILE A C 1
ATOM 974 O O . ILE A 1 124 ? -3.946 17.493 -4.244 1.00 97.62 124 ILE A O 1
ATOM 978 N N . VAL A 1 125 ? -2.597 16.375 -2.835 1.00 97.62 125 VAL A N 1
ATOM 979 C CA . VAL A 1 125 ? -3.659 16.053 -1.875 1.00 97.62 125 VAL A CA 1
ATOM 980 C C . VAL A 1 125 ? -4.243 17.325 -1.263 1.00 97.62 125 VAL A C 1
ATOM 982 O O . VAL A 1 125 ? -5.465 17.463 -1.213 1.00 97.62 125 VAL A O 1
ATOM 985 N N . GLU A 1 126 ? -3.406 18.258 -0.821 1.00 96.56 126 GLU A N 1
ATOM 986 C CA . GLU A 1 126 ? -3.848 19.534 -0.245 1.00 96.56 126 GLU A CA 1
ATOM 987 C C . GLU A 1 126 ? -4.673 20.361 -1.242 1.00 96.56 126 GLU A C 1
ATOM 989 O O . GLU A 1 126 ? -5.776 20.797 -0.911 1.00 96.56 126 GLU A O 1
ATOM 994 N N . ASP A 1 127 ? -4.189 20.502 -2.476 1.00 94.44 127 ASP A N 1
ATOM 995 C CA . ASP A 1 127 ? -4.773 21.400 -3.473 1.00 94.44 127 ASP A CA 1
ATOM 996 C C . ASP A 1 127 ? -6.027 20.815 -4.152 1.00 94.44 127 ASP A C 1
ATOM 998 O O . ASP A 1 127 ? -6.934 21.557 -4.538 1.00 94.44 127 ASP A O 1
ATOM 1002 N N . GLN A 1 128 ? -6.094 19.490 -4.337 1.00 93.44 128 GLN A N 1
ATOM 1003 C CA . GLN A 1 128 ? -7.057 18.869 -5.261 1.00 93.44 128 GLN A CA 1
ATOM 1004 C C . GLN A 1 128 ? -8.036 17.892 -4.596 1.00 93.44 128 GLN A C 1
ATOM 1006 O O . GLN A 1 128 ? -9.094 17.615 -5.169 1.00 93.44 128 GLN A O 1
ATOM 1011 N N . SER A 1 129 ? -7.758 17.391 -3.384 1.00 87.38 129 SER A N 1
ATOM 1012 C CA . SER A 1 129 ? -8.565 16.312 -2.778 1.00 87.38 129 SER A CA 1
ATOM 1013 C C . SER A 1 129 ? -10.037 16.681 -2.547 1.00 87.38 129 SER A C 1
ATOM 1015 O O . SER A 1 129 ? -10.911 15.817 -2.608 1.00 87.38 129 SER A O 1
ATOM 1017 N N . LEU A 1 130 ? -10.372 17.960 -2.369 1.00 86.88 130 LEU A N 1
ATOM 1018 C CA . LEU A 1 130 ? -11.774 18.371 -2.221 1.00 86.88 130 LEU A CA 1
ATOM 1019 C C . LEU A 1 130 ? -12.622 18.073 -3.468 1.00 86.88 130 LEU A C 1
ATOM 1021 O O . LEU A 1 130 ? -13.806 17.773 -3.339 1.0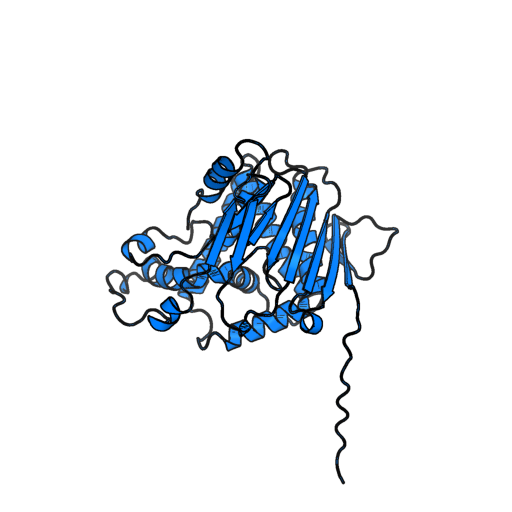0 86.88 130 LEU A O 1
ATOM 1025 N N . ASN A 1 131 ? -12.021 18.101 -4.660 1.00 92.62 131 ASN A N 1
ATOM 1026 C CA . ASN A 1 131 ? -12.751 18.037 -5.928 1.00 92.62 131 ASN A CA 1
ATOM 1027 C C . ASN A 1 131 ? -12.389 16.818 -6.786 1.00 92.62 131 ASN A C 1
ATOM 1029 O O . ASN A 1 131 ? -13.174 16.429 -7.647 1.00 92.62 131 ASN A O 1
ATOM 1033 N N . ASP A 1 132 ? -11.246 16.182 -6.536 1.00 96.62 132 ASP A N 1
ATOM 1034 C CA . ASP A 1 132 ? -10.720 15.108 -7.373 1.00 96.62 132 ASP A CA 1
ATOM 1035 C C . ASP A 1 132 ? -10.633 13.769 -6.613 1.00 96.62 132 ASP A C 1
ATOM 1037 O O . ASP A 1 132 ? -9.843 13.644 -5.671 1.00 96.62 132 ASP A O 1
ATOM 1041 N N . PRO A 1 133 ? -11.412 12.743 -7.015 1.00 96.50 133 PRO A N 1
ATOM 1042 C CA . PRO A 1 133 ? -11.314 11.399 -6.448 1.00 96.50 133 PRO A CA 1
ATOM 1043 C C . PRO A 1 133 ? -9.912 10.790 -6.513 1.00 96.50 133 PRO A C 1
ATOM 1045 O O . PRO A 1 133 ? -9.527 10.048 -5.612 1.00 96.50 133 PRO A O 1
ATOM 1048 N N . TRP A 1 134 ? -9.136 11.111 -7.551 1.00 97.88 134 TRP A N 1
ATOM 1049 C CA . TRP A 1 134 ? -7.773 10.610 -7.698 1.00 97.88 134 TRP A CA 1
ATOM 1050 C C . TRP A 1 134 ? -6.859 11.167 -6.608 1.00 97.88 134 TRP A C 1
ATOM 1052 O O . TRP A 1 134 ? -6.196 10.404 -5.908 1.00 97.88 134 TRP A O 1
ATOM 1062 N N . ALA A 1 135 ? -6.914 12.480 -6.373 1.00 98.06 135 ALA A N 1
ATOM 1063 C CA . ALA A 1 135 ? -6.184 13.125 -5.286 1.00 98.06 135 ALA A CA 1
ATOM 1064 C C . ALA A 1 135 ? -6.658 12.666 -3.892 1.00 98.06 135 ALA A C 1
ATOM 1066 O O . ALA A 1 135 ? -5.854 12.594 -2.962 1.00 98.06 135 ALA A O 1
ATOM 1067 N N . ARG A 1 136 ? -7.942 12.308 -3.720 1.00 97.94 136 ARG A N 1
ATOM 1068 C CA . ARG A 1 136 ? -8.416 11.684 -2.468 1.00 97.94 136 ARG A CA 1
ATOM 1069 C C . ARG A 1 136 ? -7.821 10.304 -2.256 1.00 97.94 136 ARG A C 1
ATOM 1071 O O . ARG A 1 136 ? -7.283 10.063 -1.180 1.00 97.94 136 ARG A O 1
ATOM 1078 N N . ALA A 1 137 ? -7.865 9.437 -3.266 1.00 98.25 137 ALA A N 1
ATOM 1079 C CA . ALA A 1 137 ? -7.261 8.109 -3.199 1.00 98.25 137 ALA A CA 1
ATOM 1080 C C . ALA A 1 137 ? -5.752 8.191 -2.912 1.00 98.25 137 ALA A C 1
ATOM 1082 O O . ALA A 1 137 ? -5.265 7.470 -2.044 1.00 98.25 137 ALA A O 1
ATOM 1083 N N . LEU A 1 138 ? -5.037 9.129 -3.548 1.00 98.69 138 LEU A N 1
ATOM 1084 C CA . LEU A 1 138 ? -3.638 9.437 -3.231 1.00 98.69 138 LEU A CA 1
ATOM 1085 C C . LEU A 1 138 ? -3.463 9.778 -1.742 1.00 98.69 138 LEU A C 1
ATOM 1087 O O . LEU A 1 138 ? -2.602 9.217 -1.067 1.00 98.69 138 LEU A O 1
ATOM 1091 N N . GLY A 1 139 ? -4.320 10.649 -1.203 1.00 98.56 139 GLY A N 1
ATOM 1092 C CA . GLY A 1 139 ? -4.304 11.010 0.214 1.00 98.56 139 GLY A CA 1
ATOM 1093 C C . GLY A 1 139 ? -4.506 9.821 1.156 1.00 98.56 139 GLY A C 1
ATOM 1094 O O . GLY A 1 139 ? -3.847 9.758 2.192 1.00 98.56 139 GLY A O 1
ATOM 1095 N N . LEU A 1 140 ? -5.367 8.863 0.798 1.00 98.69 140 LEU A N 1
ATOM 1096 C CA . LEU A 1 140 ? -5.569 7.639 1.582 1.00 98.69 140 LEU A CA 1
ATOM 1097 C C . LEU A 1 140 ? -4.329 6.734 1.554 1.00 98.69 140 LEU A C 1
ATOM 1099 O O . LEU A 1 140 ? -3.910 6.260 2.609 1.00 98.69 140 LEU A O 1
ATOM 1103 N N . VAL A 1 141 ? -3.704 6.553 0.385 1.00 98.69 141 VAL A N 1
ATOM 1104 C CA . VAL A 1 141 ? -2.472 5.756 0.232 1.00 98.69 141 VAL A CA 1
ATOM 1105 C C . VAL A 1 141 ? -1.330 6.330 1.076 1.00 98.69 141 VAL A C 1
ATOM 1107 O O . VAL A 1 141 ? -0.666 5.596 1.815 1.00 98.69 141 VAL A O 1
ATOM 1110 N N . LEU A 1 142 ? -1.128 7.651 1.033 1.00 98.75 142 LEU A N 1
ATOM 1111 C CA . LEU A 1 142 ? -0.108 8.321 1.846 1.00 98.75 142 LEU A CA 1
ATOM 1112 C C . LEU A 1 142 ? -0.421 8.224 3.343 1.00 98.75 142 LEU A C 1
ATOM 1114 O O . LEU A 1 142 ? 0.468 7.911 4.135 1.00 98.75 142 LEU A O 1
ATOM 1118 N N . ALA A 1 143 ? -1.679 8.449 3.739 1.00 98.69 143 ALA A N 1
ATOM 1119 C CA . ALA A 1 143 ? -2.102 8.351 5.134 1.00 98.69 143 ALA A CA 1
ATOM 1120 C C . ALA A 1 143 ? -1.867 6.945 5.702 1.00 98.69 143 ALA A C 1
ATOM 1122 O O . ALA A 1 143 ? -1.345 6.816 6.808 1.00 98.69 143 ALA A O 1
ATOM 1123 N N . GLN A 1 144 ? -2.193 5.897 4.940 1.00 98.81 144 GLN A N 1
ATOM 1124 C CA . GLN A 1 144 ? -1.933 4.515 5.336 1.00 98.81 144 GLN A CA 1
ATOM 1125 C C . GLN A 1 144 ? -0.434 4.226 5.429 1.00 98.81 144 GLN A C 1
ATOM 1127 O O . GLN A 1 144 ? 0.022 3.691 6.436 1.00 98.81 144 GLN A O 1
ATOM 1132 N N . THR A 1 145 ? 0.352 4.634 4.435 1.00 98.62 145 THR A N 1
ATOM 1133 C CA . THR A 1 145 ? 1.800 4.369 4.404 1.00 98.62 145 THR A CA 1
ATOM 1134 C C . THR A 1 145 ? 2.535 5.052 5.559 1.00 98.62 145 THR A C 1
ATOM 1136 O O . THR A 1 145 ? 3.312 4.414 6.270 1.00 98.62 145 THR A O 1
ATOM 1139 N N . PHE A 1 146 ? 2.244 6.323 5.841 1.00 98.75 146 PHE A N 1
ATOM 1140 C CA . PHE A 1 146 ? 2.815 6.993 7.014 1.00 98.75 146 PHE A CA 1
ATOM 1141 C C . PHE A 1 146 ? 2.218 6.481 8.331 1.00 98.75 146 PHE A C 1
ATOM 1143 O O . PHE A 1 146 ? 2.925 6.422 9.338 1.00 98.75 146 PHE A O 1
ATOM 1150 N N . GLY A 1 147 ? 0.970 6.006 8.315 1.00 98.75 147 GLY A N 1
ATOM 1151 C CA . GLY A 1 147 ? 0.370 5.267 9.420 1.00 98.75 147 GLY A CA 1
ATOM 1152 C C . GLY A 1 147 ? 1.179 4.023 9.795 1.00 98.75 147 GLY A C 1
ATOM 1153 O O . GLY A 1 147 ? 1.438 3.816 10.977 1.00 98.75 147 GLY A O 1
ATOM 1154 N N . VAL A 1 148 ? 1.656 3.238 8.819 1.00 98.88 148 VAL A N 1
ATOM 1155 C CA . VAL A 1 148 ? 2.533 2.071 9.061 1.00 98.88 148 VAL A CA 1
ATOM 1156 C C . VAL A 1 148 ? 3.770 2.470 9.851 1.00 98.88 148 VAL A C 1
ATOM 1158 O O . VAL A 1 148 ? 4.090 1.846 10.863 1.00 98.88 148 VAL A O 1
ATOM 1161 N N . ARG A 1 149 ? 4.429 3.558 9.456 1.00 98.50 149 ARG A N 1
ATOM 1162 C CA . ARG A 1 149 ? 5.561 4.093 10.215 1.00 98.50 149 ARG A CA 1
ATOM 1163 C C . ARG A 1 149 ? 5.174 4.444 11.651 1.00 98.50 149 ARG A C 1
ATOM 1165 O O . ARG A 1 149 ? 5.861 4.031 12.582 1.00 98.50 149 ARG A O 1
ATOM 1172 N N . GLU A 1 150 ? 4.100 5.204 11.847 1.00 98.56 150 GLU A N 1
ATOM 1173 C CA . GLU A 1 150 ? 3.661 5.623 13.184 1.00 98.56 150 GLU A CA 1
ATOM 1174 C C . GLU A 1 150 ? 3.324 4.421 14.084 1.00 98.56 150 GLU A C 1
ATOM 1176 O O . GLU A 1 150 ? 3.740 4.376 15.243 1.00 98.56 150 GLU A O 1
ATOM 1181 N N . GLY A 1 151 ? 2.647 3.409 13.539 1.00 98.69 151 GLY A N 1
ATOM 1182 C CA . GLY A 1 151 ? 2.352 2.154 14.229 1.00 98.69 151 GLY A CA 1
ATOM 1183 C C . GLY A 1 151 ? 3.603 1.368 14.615 1.00 98.69 151 GLY A C 1
ATOM 1184 O O . GLY A 1 151 ? 3.730 0.913 15.755 1.00 98.69 151 GLY A O 1
ATOM 1185 N N . ALA A 1 152 ? 4.557 1.253 13.690 1.00 98.62 152 ALA A N 1
ATOM 1186 C CA . ALA A 1 152 ? 5.816 0.555 13.931 1.00 98.62 152 ALA A CA 1
ATOM 1187 C C . ALA A 1 152 ? 6.632 1.236 15.038 1.00 98.62 152 ALA A C 1
ATOM 1189 O O . ALA A 1 152 ? 7.103 0.562 15.953 1.00 98.62 152 ALA A O 1
ATOM 1190 N N . LEU A 1 153 ? 6.724 2.571 15.019 1.00 98.31 153 LEU A N 1
ATOM 1191 C CA . LEU A 1 153 ? 7.399 3.355 16.058 1.00 98.31 153 LEU A CA 1
ATOM 1192 C C . LEU A 1 153 ? 6.673 3.294 17.407 1.00 98.31 153 LEU A C 1
ATOM 1194 O O . LEU A 1 153 ? 7.313 3.334 18.454 1.00 98.31 153 LEU A O 1
ATOM 1198 N N . ARG A 1 154 ? 5.345 3.136 17.418 1.00 97.62 154 ARG A N 1
ATOM 1199 C CA . ARG A 1 154 ? 4.589 2.912 18.659 1.00 97.62 154 ARG A CA 1
ATOM 1200 C C . ARG A 1 154 ? 4.953 1.575 19.312 1.00 97.62 154 ARG A C 1
ATOM 1202 O O . ARG A 1 154 ? 5.000 1.498 20.538 1.00 97.62 154 ARG A O 1
ATOM 1209 N N . LYS A 1 155 ? 5.213 0.532 18.514 1.00 97.56 155 LYS A N 1
ATOM 1210 C CA . LYS A 1 155 ? 5.644 -0.789 19.002 1.00 97.56 155 LYS A CA 1
ATOM 1211 C C . LYS A 1 155 ? 7.134 -0.831 19.344 1.00 97.56 155 LYS A C 1
ATOM 1213 O O . LYS A 1 155 ? 7.507 -1.423 20.355 1.00 97.56 155 LYS A O 1
ATOM 1218 N N . LEU A 1 156 ? 7.971 -0.225 18.504 1.00 97.44 156 LEU A N 1
ATOM 1219 C CA . LEU A 1 156 ? 9.430 -0.194 18.607 1.00 97.44 156 LEU A CA 1
ATOM 1220 C C . LEU A 1 156 ? 9.942 1.256 18.464 1.00 97.44 156 LEU A C 1
ATOM 1222 O O . LEU A 1 156 ? 10.405 1.634 17.388 1.00 97.44 156 LEU A O 1
ATOM 1226 N N . PRO A 1 157 ? 9.927 2.069 19.541 1.00 96.75 157 PRO A N 1
ATOM 1227 C CA . PRO A 1 157 ? 10.284 3.496 19.472 1.00 96.75 157 PRO A CA 1
ATOM 1228 C C . PRO A 1 157 ? 11.714 3.800 19.014 1.00 96.75 157 PRO A C 1
ATOM 1230 O O . PRO A 1 157 ? 12.000 4.911 18.583 1.00 96.75 157 PRO A O 1
ATOM 1233 N N . VAL A 1 158 ? 12.615 2.822 19.120 1.00 94.44 158 VAL A N 1
ATOM 1234 C CA . VAL A 1 158 ? 14.029 2.942 18.726 1.00 94.44 158 VAL A CA 1
ATOM 1235 C C . VAL A 1 158 ? 14.294 2.524 17.276 1.00 94.44 158 VAL A C 1
ATOM 1237 O O . VAL A 1 158 ? 15.446 2.522 16.847 1.00 94.44 158 VAL A O 1
ATOM 1240 N N . LEU A 1 159 ? 13.264 2.124 16.521 1.00 93.25 159 LEU A N 1
ATOM 1241 C CA . LEU A 1 159 ? 13.411 1.753 15.115 1.00 93.25 159 LEU A CA 1
ATOM 1242 C C . LEU A 1 159 ? 13.793 3.004 14.294 1.00 93.25 159 LEU A C 1
ATOM 1244 O O . LEU A 1 159 ? 13.044 3.983 14.318 1.00 93.25 159 LEU A O 1
ATOM 1248 N N . PRO A 1 160 ? 14.920 3.007 13.554 1.00 90.88 160 PRO A N 1
ATOM 1249 C CA . PRO A 1 160 ? 15.338 4.150 12.744 1.00 90.88 160 PRO A CA 1
ATOM 1250 C C . PRO A 1 160 ? 14.528 4.195 11.442 1.00 90.88 160 PRO A C 1
ATOM 1252 O O . PRO A 1 160 ? 15.027 3.829 10.382 1.00 90.88 160 PRO A O 1
ATOM 1255 N N . LEU A 1 161 ? 13.253 4.573 11.560 1.00 92.06 161 LEU A N 1
ATOM 1256 C CA . LEU A 1 161 ? 12.287 4.657 10.469 1.00 92.06 161 LEU A CA 1
ATOM 1257 C C . LEU A 1 161 ? 11.767 6.097 10.373 1.00 92.06 161 LEU A C 1
ATOM 1259 O O . LEU A 1 161 ? 10.820 6.494 11.059 1.00 92.06 161 LEU A O 1
ATOM 1263 N N . THR A 1 162 ? 12.417 6.917 9.554 1.00 93.62 162 THR A N 1
ATOM 1264 C CA . THR A 1 162 ? 11.968 8.270 9.197 1.00 93.62 162 THR A CA 1
ATOM 1265 C C . THR A 1 162 ? 10.825 8.230 8.176 1.00 93.62 162 THR A C 1
ATOM 1267 O O . THR A 1 162 ? 10.434 7.166 7.697 1.00 93.62 162 THR A O 1
ATOM 1270 N N . GLU A 1 163 ? 10.236 9.392 7.879 1.00 93.88 163 GLU A N 1
ATOM 1271 C CA . GLU A 1 163 ? 9.225 9.510 6.818 1.00 93.88 163 GLU A CA 1
ATOM 1272 C C . GLU A 1 163 ? 9.805 9.107 5.453 1.00 93.88 163 GLU A C 1
ATOM 1274 O O . GLU A 1 163 ? 9.173 8.373 4.696 1.00 93.88 163 GLU A O 1
ATOM 1279 N N . THR A 1 164 ? 11.043 9.519 5.183 1.00 92.88 164 THR A N 1
ATOM 1280 C CA . THR A 1 164 ? 11.776 9.163 3.970 1.00 92.88 164 THR A CA 1
ATOM 1281 C C . THR A 1 164 ? 12.086 7.665 3.923 1.00 92.88 164 THR A C 1
ATOM 1283 O O . THR A 1 164 ? 11.897 7.050 2.880 1.00 92.88 164 THR A O 1
ATOM 1286 N N . ASP A 1 165 ? 12.462 7.042 5.048 1.00 91.62 165 ASP A N 1
ATOM 1287 C CA . ASP A 1 165 ? 12.763 5.600 5.093 1.00 91.62 165 ASP A CA 1
ATOM 1288 C C . ASP A 1 165 ? 11.550 4.727 4.741 1.00 91.62 165 ASP A C 1
ATOM 1290 O O . ASP A 1 165 ? 11.684 3.780 3.970 1.00 91.62 165 ASP A O 1
ATOM 1294 N N . ILE A 1 166 ? 10.357 5.027 5.278 1.00 94.56 166 ILE A N 1
ATOM 1295 C CA . ILE A 1 166 ? 9.154 4.234 4.956 1.00 94.56 166 ILE A CA 1
ATOM 1296 C C . ILE A 1 166 ? 8.719 4.433 3.500 1.00 94.56 166 ILE A C 1
ATOM 1298 O O . ILE A 1 166 ? 8.226 3.500 2.866 1.00 94.56 166 ILE A O 1
ATOM 1302 N N . PHE A 1 167 ? 8.931 5.633 2.956 1.00 94.50 167 PHE A N 1
ATOM 1303 C CA . PHE A 1 167 ? 8.652 5.927 1.556 1.00 94.50 167 PHE A CA 1
ATOM 1304 C C . PHE A 1 167 ? 9.618 5.172 0.634 1.00 94.50 167 PHE A C 1
ATOM 1306 O O . PHE A 1 167 ? 9.174 4.532 -0.315 1.00 94.50 167 PHE A O 1
ATOM 1313 N N . ILE A 1 168 ? 10.917 5.160 0.959 1.00 90.19 168 ILE A N 1
ATOM 1314 C CA . ILE A 1 168 ? 11.942 4.363 0.265 1.00 90.19 168 ILE A CA 1
ATOM 1315 C C . ILE A 1 168 ? 11.607 2.874 0.324 1.00 90.19 168 ILE A C 1
ATOM 1317 O O . ILE A 1 168 ? 11.634 2.216 -0.709 1.00 90.19 168 ILE A O 1
ATOM 1321 N N . LEU A 1 169 ? 11.229 2.352 1.496 1.00 90.88 169 LEU A N 1
ATOM 1322 C CA . LEU A 1 169 ? 10.856 0.944 1.656 1.00 90.88 169 LEU A CA 1
ATOM 1323 C C . LEU A 1 169 ? 9.712 0.542 0.711 1.00 90.88 169 LEU A C 1
ATOM 1325 O O . LEU A 1 169 ? 9.720 -0.554 0.163 1.00 90.88 169 LEU A O 1
ATOM 1329 N N . ASN A 1 170 ? 8.742 1.433 0.497 1.00 94.19 170 ASN A N 1
ATOM 1330 C CA . ASN A 1 170 ? 7.637 1.198 -0.435 1.00 94.19 170 ASN A CA 1
ATOM 1331 C C . ASN A 1 170 ? 8.018 1.425 -1.904 1.00 94.19 170 ASN A C 1
ATOM 1333 O O . ASN A 1 170 ? 7.338 0.903 -2.782 1.00 94.19 170 ASN A O 1
ATOM 1337 N N . SER A 1 171 ? 9.099 2.157 -2.169 1.00 91.06 171 SER A N 1
ATOM 1338 C CA . SER A 1 171 ? 9.547 2.506 -3.518 1.00 91.06 171 SER A CA 1
ATOM 1339 C C . SER A 1 171 ? 10.547 1.503 -4.100 1.00 91.06 171 SER A C 1
ATOM 1341 O O . SER A 1 171 ? 11.107 1.796 -5.144 1.00 91.06 171 SER A O 1
ATOM 1343 N N . ASP A 1 172 ? 10.801 0.351 -3.462 1.00 83.81 172 ASP A N 1
ATOM 1344 C CA . ASP A 1 172 ? 11.889 -0.578 -3.833 1.00 83.81 172 ASP A CA 1
ATOM 1345 C C . ASP A 1 172 ? 11.930 -0.922 -5.335 1.00 83.81 172 ASP A C 1
ATOM 1347 O O . ASP A 1 172 ? 13.002 -0.891 -5.937 1.00 83.81 172 ASP A O 1
ATOM 1351 N N . GLY A 1 173 ? 10.765 -1.123 -5.961 1.00 81.38 173 GLY A N 1
ATOM 1352 C CA . GLY A 1 173 ? 10.649 -1.364 -7.404 1.00 81.38 173 GLY A CA 1
ATOM 1353 C C . GLY A 1 173 ? 10.971 -0.141 -8.276 1.00 81.38 173 GLY A C 1
ATOM 1354 O O . GLY A 1 173 ? 11.532 -0.297 -9.353 1.00 81.38 173 GLY A O 1
ATOM 1355 N N . ASP A 1 174 ? 10.691 1.076 -7.799 1.00 85.19 174 ASP A N 1
ATOM 1356 C CA . ASP A 1 174 ? 11.019 2.332 -8.488 1.00 85.19 174 ASP A CA 1
ATOM 1357 C C . ASP A 1 174 ? 12.498 2.740 -8.276 1.00 85.19 174 ASP A C 1
ATOM 1359 O O . ASP A 1 174 ? 13.064 3.481 -9.081 1.00 85.19 174 ASP A O 1
ATOM 1363 N N . LEU A 1 175 ? 13.162 2.280 -7.202 1.00 77.75 175 LEU A N 1
ATOM 1364 C CA . LEU A 1 175 ? 14.509 2.743 -6.817 1.00 77.75 175 LEU A CA 1
ATOM 1365 C C . LEU A 1 175 ? 15.577 2.467 -7.885 1.00 77.75 175 LEU A C 1
ATOM 1367 O O . LEU A 1 175 ? 16.513 3.258 -8.015 1.00 77.75 175 LEU A O 1
ATOM 1371 N N . GLY A 1 176 ? 15.441 1.374 -8.643 1.00 70.31 176 GLY A N 1
ATOM 1372 C CA . GLY A 1 176 ? 16.366 1.029 -9.727 1.00 70.31 176 GLY A CA 1
ATOM 1373 C C . GLY A 1 176 ? 16.415 2.093 -10.828 1.00 70.31 176 GLY A C 1
ATOM 1374 O O . GLY A 1 176 ? 17.501 2.456 -11.284 1.00 70.31 176 GLY A O 1
ATOM 1375 N N . ASP A 1 177 ? 15.256 2.640 -11.200 1.00 75.00 177 ASP A N 1
ATOM 1376 C CA . ASP A 1 177 ? 15.141 3.715 -12.187 1.00 75.00 177 ASP A CA 1
ATOM 1377 C C . ASP A 1 177 ? 15.434 5.083 -11.563 1.00 75.00 177 ASP A C 1
ATOM 1379 O O . ASP A 1 177 ? 16.132 5.908 -12.157 1.00 75.00 177 ASP A O 1
ATOM 1383 N N . LEU A 1 178 ? 14.967 5.319 -10.331 1.00 74.56 178 LEU A N 1
ATOM 1384 C CA . LEU A 1 178 ? 15.090 6.610 -9.652 1.00 74.56 178 LEU A CA 1
ATOM 1385 C C . LEU A 1 178 ? 16.529 7.081 -9.479 1.00 74.56 178 LEU A C 1
ATOM 1387 O O . LEU A 1 178 ? 16.772 8.280 -9.552 1.00 74.56 178 LEU A O 1
ATOM 1391 N N . GLN A 1 179 ? 17.489 6.184 -9.272 1.00 68.44 179 GLN A N 1
ATOM 1392 C CA . GLN A 1 179 ? 18.892 6.590 -9.149 1.00 68.44 179 GLN A CA 1
ATOM 1393 C C . GLN A 1 179 ? 19.478 7.064 -10.478 1.00 68.44 179 GLN A C 1
ATOM 1395 O O . GLN A 1 179 ? 20.213 8.053 -10.513 1.00 68.44 179 GLN A O 1
ATOM 1400 N N . ASN A 1 180 ? 19.104 6.407 -11.580 1.00 66.69 180 ASN A N 1
ATOM 1401 C CA . ASN A 1 180 ? 19.473 6.860 -12.918 1.00 66.69 180 ASN A CA 1
ATOM 1402 C C . ASN A 1 180 ? 18.818 8.221 -13.207 1.00 66.69 180 ASN A C 1
ATOM 1404 O O . ASN A 1 180 ? 19.494 9.165 -13.616 1.00 66.69 180 ASN A O 1
ATOM 1408 N N . ILE A 1 181 ? 17.523 8.357 -12.907 1.00 71.62 181 ILE A N 1
ATOM 1409 C CA . ILE A 1 181 ? 16.754 9.596 -13.092 1.00 71.62 181 ILE A CA 1
ATOM 1410 C C . ILE A 1 181 ? 17.331 10.743 -12.252 1.00 71.62 181 ILE A C 1
ATOM 1412 O O . ILE A 1 181 ? 17.580 11.826 -12.778 1.00 71.62 181 ILE A O 1
ATOM 1416 N N . ALA A 1 182 ? 17.585 10.530 -10.960 1.00 67.75 182 ALA A N 1
ATOM 1417 C CA . ALA A 1 182 ? 18.073 11.566 -10.053 1.00 67.75 182 ALA A CA 1
ATOM 1418 C C . ALA A 1 182 ? 19.414 12.148 -10.529 1.00 67.75 182 ALA A C 1
ATOM 1420 O O . ALA A 1 182 ? 19.576 13.373 -10.548 1.00 67.75 182 ALA A O 1
ATOM 1421 N N . ALA A 1 183 ? 20.326 11.293 -11.004 1.00 63.62 183 ALA A N 1
ATOM 1422 C CA . ALA A 1 183 ? 21.589 11.719 -11.598 1.00 63.62 183 ALA A CA 1
ATOM 1423 C C . ALA A 1 183 ? 21.389 12.571 -12.867 1.00 63.62 183 ALA A C 1
ATOM 1425 O O . ALA A 1 183 ? 22.066 13.586 -13.033 1.00 63.62 183 ALA A O 1
ATOM 1426 N N . HIS A 1 184 ? 20.440 12.208 -13.737 1.00 63.16 184 HIS A N 1
ATOM 1427 C CA . HIS A 1 184 ? 20.139 12.964 -14.960 1.00 63.16 184 HIS A CA 1
ATOM 1428 C C . HIS A 1 184 ? 19.421 14.300 -14.692 1.00 63.16 184 HIS A C 1
ATOM 1430 O O . HIS A 1 184 ? 19.708 15.307 -15.347 1.00 63.16 184 HIS A O 1
ATOM 1436 N N . CYS A 1 185 ? 18.495 14.338 -13.734 1.00 62.25 185 CYS A N 1
ATOM 1437 C CA . CYS A 1 185 ? 17.590 15.473 -13.536 1.00 62.25 185 CYS A CA 1
ATOM 1438 C C . CYS A 1 185 ? 18.159 16.565 -12.632 1.00 62.25 185 CYS A C 1
ATOM 1440 O O . CYS A 1 185 ? 17.860 17.746 -12.832 1.00 62.25 185 CYS A O 1
ATOM 1442 N N . LEU A 1 186 ? 18.949 16.195 -11.623 1.00 62.34 186 LEU A N 1
ATOM 1443 C CA . LEU A 1 186 ? 19.385 17.118 -10.573 1.00 62.34 186 LEU A CA 1
ATOM 1444 C C . LEU A 1 186 ? 20.860 17.517 -10.675 1.00 62.34 186 LEU A C 1
ATOM 1446 O O . LEU A 1 186 ? 21.273 18.432 -9.964 1.00 62.34 186 LEU A O 1
ATOM 1450 N N . TRP A 1 187 ? 21.632 16.917 -11.587 1.00 62.44 187 TRP A N 1
ATOM 1451 C CA . TRP A 1 187 ? 23.053 17.221 -11.761 1.00 62.44 187 TRP A CA 1
ATOM 1452 C C . TRP A 1 187 ? 23.337 17.837 -13.147 1.00 62.44 187 TRP A C 1
ATOM 1454 O O . TRP A 1 187 ? 23.497 17.122 -14.137 1.00 62.44 187 TRP A O 1
ATOM 1464 N N . PRO A 1 188 ? 23.432 19.179 -13.261 1.00 55.81 188 PRO A N 1
ATOM 1465 C CA . PRO A 1 188 ? 23.689 19.858 -14.536 1.00 55.81 188 PRO A CA 1
ATOM 1466 C C . PRO A 1 188 ? 24.990 19.422 -15.227 1.00 55.81 188 PRO A C 1
ATOM 1468 O O . PRO A 1 188 ? 25.072 19.469 -16.450 1.00 55.81 188 PRO A O 1
ATOM 1471 N N . GLU A 1 189 ? 25.983 18.992 -14.447 1.00 50.66 189 GLU A N 1
ATOM 1472 C CA . GLU A 1 189 ? 27.306 18.526 -14.895 1.00 50.66 189 GLU A CA 1
ATOM 1473 C C . GLU A 1 189 ? 27.280 17.097 -15.467 1.00 50.66 189 GLU A C 1
ATOM 1475 O O . GLU A 1 189 ? 28.177 16.720 -16.217 1.00 50.66 189 GLU A O 1
ATOM 1480 N N . MET A 1 190 ? 26.235 16.318 -15.159 1.00 46.56 190 MET A N 1
ATOM 1481 C CA . MET A 1 190 ? 26.007 14.966 -15.687 1.00 46.56 190 MET A CA 1
ATOM 1482 C C . MET A 1 190 ? 25.101 14.970 -16.929 1.00 46.56 190 MET A C 1
ATOM 1484 O O . MET A 1 190 ? 24.861 13.919 -17.528 1.00 46.56 190 MET A O 1
ATOM 1488 N N . LYS A 1 191 ? 24.605 16.139 -17.368 1.00 44.50 191 LYS A N 1
ATOM 1489 C CA . LYS A 1 191 ? 23.883 16.265 -18.643 1.00 44.50 191 LYS A CA 1
ATOM 1490 C C . LYS A 1 191 ? 24.828 15.923 -19.797 1.00 44.50 191 LYS A C 1
ATOM 1492 O O . LYS A 1 191 ? 25.767 16.663 -20.075 1.00 44.50 191 LYS A O 1
ATOM 1497 N N . GLY A 1 192 ? 24.577 14.796 -20.463 1.00 40.38 192 GLY A N 1
ATOM 1498 C CA . GLY A 1 192 ? 25.438 14.259 -21.523 1.00 40.38 192 GLY A CA 1
ATOM 1499 C C . GLY A 1 192 ? 26.469 13.223 -21.061 1.00 40.38 192 GLY A C 1
ATOM 1500 O O . GLY A 1 192 ? 27.243 12.741 -21.888 1.00 40.38 192 GLY A O 1
ATOM 1501 N N . PHE A 1 193 ? 26.477 12.827 -19.780 1.00 39.28 193 PHE A N 1
ATOM 1502 C CA . PHE A 1 193 ? 27.173 11.611 -19.363 1.00 39.28 193 PHE A CA 1
ATOM 1503 C C . PHE A 1 193 ? 26.394 10.408 -19.901 1.00 39.28 193 PHE A C 1
ATOM 1505 O O . PHE A 1 193 ? 25.400 9.973 -19.324 1.00 39.28 193 PHE A O 1
ATOM 1512 N N . HIS A 1 194 ? 26.843 9.872 -21.036 1.00 42.19 194 HIS A N 1
ATOM 1513 C CA . HIS A 1 194 ? 26.433 8.543 -21.462 1.00 42.19 194 HIS A CA 1
ATOM 1514 C C . HIS A 1 194 ? 26.915 7.564 -20.394 1.00 42.19 194 HIS A C 1
ATOM 1516 O O . HIS A 1 194 ? 28.121 7.351 -20.241 1.00 42.19 194 HIS A O 1
ATOM 1522 N N . HIS A 1 195 ? 25.985 6.987 -19.636 1.00 43.69 195 HIS A N 1
ATOM 1523 C CA . HIS A 1 195 ? 26.293 5.926 -18.689 1.00 43.69 195 HIS A CA 1
ATOM 1524 C C . HIS A 1 195 ? 26.666 4.664 -19.476 1.00 43.69 195 HIS A C 1
ATOM 1526 O O . HIS A 1 195 ? 25.857 3.773 -19.691 1.00 43.69 195 HIS A O 1
ATOM 1532 N N . GLY A 1 196 ? 27.901 4.634 -19.970 1.00 36.97 196 GLY A N 1
ATOM 1533 C CA . GLY A 1 196 ? 28.480 3.538 -20.738 1.00 36.97 196 GLY A CA 1
ATOM 1534 C C . GLY A 1 196 ? 29.361 2.610 -19.906 1.00 36.97 196 GLY A C 1
ATOM 1535 O O . GLY A 1 196 ? 30.126 1.866 -20.504 1.00 36.97 196 GLY A O 1
ATOM 1536 N N . ASN A 1 197 ? 29.321 2.690 -18.565 1.00 37.56 197 ASN A N 1
ATOM 1537 C CA . ASN A 1 197 ? 30.022 1.743 -17.674 1.00 37.56 197 ASN A CA 1
ATOM 1538 C C . ASN A 1 197 ? 29.631 1.778 -16.175 1.00 37.56 197 ASN A C 1
ATOM 1540 O O . ASN A 1 197 ? 30.256 1.074 -15.385 1.00 37.56 197 ASN A O 1
ATOM 1544 N N . HIS A 1 198 ? 28.646 2.579 -15.748 1.00 40.97 198 HIS A N 1
ATOM 1545 C CA . HIS A 1 198 ? 28.371 2.80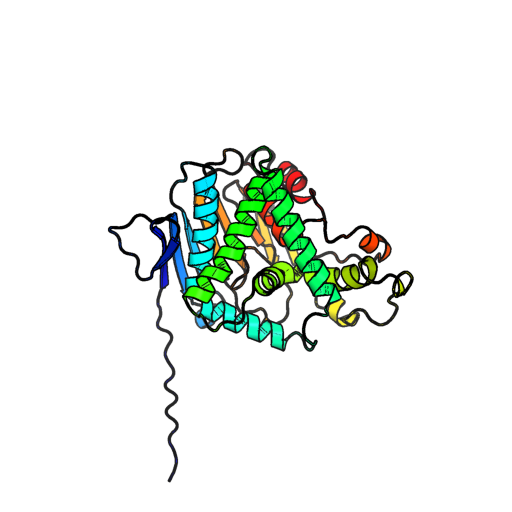6 -14.315 1.00 40.97 198 HIS A CA 1
ATOM 1546 C C . HIS A 1 198 ? 26.882 2.933 -13.954 1.00 40.97 198 HIS A C 1
ATOM 1548 O O . HIS A 1 198 ? 26.517 3.722 -13.093 1.00 40.97 198 HIS A O 1
ATOM 1554 N N . THR A 1 199 ? 25.987 2.140 -14.543 1.00 46.59 199 THR A N 1
ATOM 1555 C CA . THR A 1 199 ? 24.762 1.845 -13.784 1.00 46.59 199 THR A CA 1
ATOM 1556 C C . THR A 1 199 ? 25.193 1.297 -12.413 1.00 46.59 199 THR A C 1
ATOM 1558 O O . THR A 1 199 ? 26.144 0.512 -12.351 1.00 46.59 199 THR A O 1
ATOM 1561 N N . ARG A 1 200 ? 24.557 1.715 -11.301 1.00 46.75 200 ARG A N 1
ATOM 1562 C CA . ARG A 1 200 ? 24.873 1.210 -9.934 1.00 46.75 200 ARG A CA 1
ATOM 1563 C C . ARG A 1 200 ? 25.014 -0.314 -9.914 1.00 46.75 200 ARG A C 1
ATOM 1565 O O . ARG A 1 200 ? 25.778 -0.885 -9.138 1.00 46.75 200 ARG A O 1
ATOM 1572 N N . PHE A 1 201 ? 24.263 -0.951 -10.798 1.00 52.44 201 PHE A N 1
ATOM 1573 C CA . PHE A 1 201 ? 24.199 -2.373 -10.980 1.00 52.44 201 PHE A CA 1
ATOM 1574 C C . PHE A 1 201 ? 24.802 -2.780 -12.335 1.00 52.44 201 PHE A C 1
ATOM 1576 O O . PHE A 1 201 ? 24.457 -2.182 -13.350 1.00 52.44 201 PHE A O 1
ATOM 1583 N N . PRO A 1 202 ? 25.699 -3.780 -12.390 1.00 57.41 202 PRO A N 1
ATOM 1584 C CA . PRO A 1 202 ? 26.234 -4.286 -13.657 1.00 57.41 202 PRO A CA 1
ATOM 1585 C C . PRO A 1 202 ? 25.122 -4.904 -14.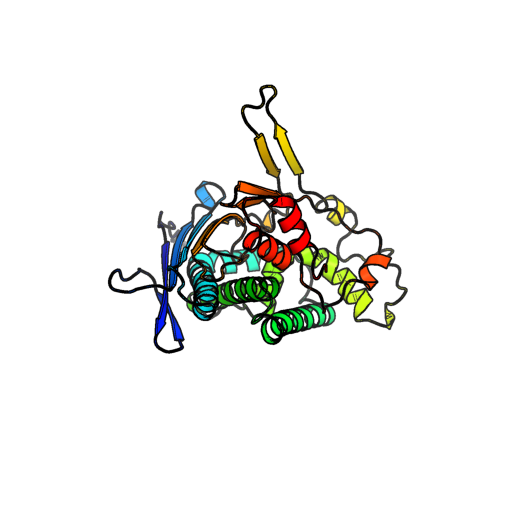519 1.00 57.41 202 PRO A C 1
ATOM 1587 O O . PRO A 1 202 ? 24.108 -5.332 -13.975 1.00 57.41 202 PRO A O 1
ATOM 1590 N N . ASP A 1 203 ? 25.332 -5.064 -15.829 1.00 61.00 203 ASP A N 1
ATOM 1591 C CA . ASP A 1 203 ? 24.349 -5.682 -16.747 1.00 61.00 203 ASP A CA 1
ATOM 1592 C C . ASP A 1 203 ? 23.791 -7.013 -16.220 1.00 61.00 203 ASP A C 1
ATOM 1594 O O . ASP A 1 203 ? 22.590 -7.251 -16.255 1.00 61.00 203 ASP A O 1
ATOM 1598 N N . LYS A 1 204 ? 24.647 -7.841 -15.606 1.00 61.78 204 LYS A N 1
ATOM 1599 C CA . LYS A 1 204 ? 24.245 -9.101 -14.956 1.00 61.78 204 LYS A CA 1
ATOM 1600 C C . LYS A 1 204 ? 23.216 -8.928 -13.840 1.00 61.78 204 LYS A C 1
ATOM 1602 O O . LYS A 1 204 ? 22.430 -9.832 -13.587 1.00 61.78 204 LYS A O 1
ATOM 1607 N N . TRP A 1 205 ? 23.256 -7.817 -13.113 1.00 64.62 205 TRP A N 1
ATOM 1608 C CA . TRP A 1 205 ? 22.254 -7.526 -12.096 1.00 64.62 205 TRP A CA 1
ATOM 1609 C C . TRP A 1 205 ? 20.926 -7.179 -12.760 1.00 64.62 205 TRP A C 1
ATOM 1611 O O . TRP A 1 205 ? 19.920 -7.748 -12.356 1.00 64.62 205 TRP A O 1
ATOM 1621 N N . TYR A 1 206 ? 20.912 -6.367 -13.821 1.00 62.44 206 TYR A N 1
ATOM 1622 C CA . TYR A 1 206 ? 19.681 -6.145 -14.581 1.00 62.44 206 TYR A CA 1
ATOM 1623 C C . TYR A 1 206 ? 19.163 -7.449 -15.191 1.00 62.44 206 TYR A C 1
ATOM 1625 O O . TYR A 1 206 ? 17.992 -7.743 -15.033 1.00 62.44 206 TYR A O 1
ATOM 1633 N N . GLU A 1 207 ? 20.004 -8.308 -15.769 1.00 61.75 207 GLU A N 1
ATOM 1634 C CA . GLU A 1 207 ? 19.595 -9.636 -16.266 1.00 61.75 207 GLU A CA 1
ATOM 1635 C C . GLU A 1 207 ? 18.950 -10.522 -15.180 1.00 61.75 207 GLU A C 1
ATOM 1637 O O . GLU A 1 207 ? 18.026 -11.275 -15.470 1.00 61.75 207 GLU A O 1
ATOM 1642 N N . LEU A 1 208 ? 19.392 -10.414 -13.922 1.00 59.62 208 LEU A N 1
ATOM 1643 C CA . LEU A 1 208 ? 18.847 -11.180 -12.792 1.00 59.62 208 LEU A CA 1
ATOM 1644 C C . LEU A 1 208 ? 17.608 -10.545 -12.139 1.00 59.62 208 LEU A C 1
ATOM 1646 O O . LEU A 1 208 ? 16.876 -11.246 -11.445 1.00 59.62 208 LEU A O 1
ATOM 1650 N N . HIS A 1 209 ? 17.378 -9.248 -12.347 1.00 60.56 209 HIS A N 1
ATOM 1651 C CA . HIS A 1 209 ? 16.285 -8.471 -11.741 1.00 60.56 209 HIS A CA 1
ATOM 1652 C C . HIS A 1 209 ? 15.371 -7.845 -12.809 1.00 60.56 209 HIS A C 1
ATOM 1654 O O . HIS A 1 209 ? 14.654 -6.879 -12.548 1.00 60.56 209 HIS A O 1
ATOM 1660 N N . SER A 1 210 ? 15.427 -8.353 -14.044 1.00 59.66 210 SER A N 1
ATOM 1661 C CA . SER A 1 210 ? 14.739 -7.738 -15.180 1.00 59.66 210 SER A CA 1
ATOM 1662 C C . SER A 1 210 ? 13.316 -8.212 -15.372 1.00 59.66 210 SER A C 1
ATOM 1664 O O . SER A 1 210 ? 12.579 -7.528 -16.074 1.00 59.66 210 SER A O 1
ATOM 1666 N N . HIS A 1 211 ? 12.915 -9.340 -14.781 1.00 66.69 211 HIS A N 1
ATOM 1667 C CA . HIS A 1 211 ? 11.671 -9.995 -15.165 1.00 66.69 211 HIS A CA 1
ATOM 1668 C C . HIS A 1 211 ? 11.032 -10.762 -14.007 1.00 66.69 211 HIS A C 1
ATOM 1670 O O . HIS A 1 211 ? 11.679 -11.596 -13.387 1.00 66.69 211 HIS A O 1
ATOM 1676 N N . CYS A 1 212 ? 9.735 -10.544 -13.795 1.00 88.88 212 CYS A N 1
ATOM 1677 C CA . CYS A 1 212 ? 8.834 -11.530 -13.197 1.00 88.88 212 CYS A CA 1
ATOM 1678 C C . CYS A 1 212 ? 8.223 -12.388 -14.319 1.00 88.88 212 CYS A C 1
ATOM 1680 O O . CYS A 1 212 ? 8.301 -12.031 -15.498 1.00 88.88 212 CYS A O 1
ATOM 1682 N N . THR A 1 213 ? 7.570 -13.499 -13.981 1.00 93.12 213 THR A N 1
ATOM 1683 C CA . THR A 1 213 ? 6.792 -14.289 -14.950 1.00 93.12 213 THR A CA 1
ATOM 1684 C C . THR A 1 213 ? 5.301 -14.192 -14.644 1.00 93.12 213 THR A C 1
ATOM 1686 O O . THR A 1 213 ? 4.873 -14.504 -13.539 1.00 93.12 213 THR A O 1
ATOM 1689 N N . GLY A 1 214 ? 4.491 -13.807 -15.633 1.00 94.44 214 GLY A N 1
ATOM 1690 C CA . GLY A 1 214 ? 3.029 -13.767 -15.537 1.00 94.44 214 GLY A CA 1
ATOM 1691 C C . GLY A 1 214 ? 2.364 -14.744 -16.509 1.00 94.44 214 GLY A C 1
ATOM 1692 O O . GLY A 1 214 ? 2.815 -14.906 -17.643 1.00 94.44 214 GLY A O 1
ATOM 1693 N N . LEU A 1 215 ? 1.271 -15.387 -16.092 1.00 96.19 215 LEU A N 1
ATOM 1694 C CA . LEU A 1 215 ? 0.479 -16.283 -16.939 1.00 96.19 215 LEU A CA 1
ATOM 1695 C C . LEU A 1 215 ? -1.018 -16.032 -16.759 1.00 96.19 215 LEU A C 1
ATOM 1697 O O . LEU A 1 215 ? -1.542 -16.104 -15.651 1.00 96.19 215 LEU A O 1
ATOM 1701 N N . ILE A 1 216 ? -1.718 -15.837 -17.877 1.00 96.62 216 ILE A N 1
ATOM 1702 C CA . ILE A 1 216 ? -3.181 -15.820 -17.940 1.00 96.62 216 ILE A CA 1
ATOM 1703 C C . ILE A 1 216 ? -3.621 -17.008 -18.797 1.00 96.62 216 ILE A C 1
ATOM 1705 O O . ILE A 1 216 ? -3.313 -17.074 -19.990 1.00 96.62 216 ILE A O 1
ATOM 1709 N N . LYS A 1 217 ? -4.324 -17.972 -18.196 1.00 97.44 217 LYS A N 1
ATOM 1710 C CA . LYS A 1 217 ? -4.704 -19.233 -18.841 1.00 97.44 217 LYS A CA 1
ATOM 1711 C C . LYS A 1 217 ? -6.208 -19.473 -18.772 1.00 97.44 217 LYS A C 1
ATOM 1713 O O . LYS A 1 217 ? -6.748 -19.828 -17.732 1.00 97.44 217 LYS A O 1
ATOM 1718 N N . LEU A 1 218 ? -6.854 -19.372 -19.930 1.00 97.94 218 LEU A N 1
ATOM 1719 C CA . LEU A 1 218 ? -8.226 -19.824 -20.150 1.00 97.94 218 LEU A CA 1
ATOM 1720 C C . LEU A 1 218 ? -8.245 -21.338 -20.402 1.00 97.94 218 LEU A C 1
ATOM 1722 O O . LEU A 1 218 ? -7.445 -21.853 -21.204 1.00 97.94 218 LEU A O 1
ATOM 1726 N N . LEU A 1 219 ? -9.132 -22.055 -19.710 1.00 97.38 219 LEU A N 1
ATOM 1727 C CA . LEU A 1 219 ? -9.323 -23.485 -19.940 1.00 97.38 219 LEU A CA 1
ATOM 1728 C C . LEU A 1 219 ? -9.937 -23.757 -21.326 1.00 97.38 219 LEU A C 1
ATOM 1730 O O . LEU A 1 219 ? -10.683 -22.919 -21.835 1.00 97.38 219 LEU A O 1
ATOM 1734 N N . PRO A 1 220 ? -9.639 -24.914 -21.958 1.00 97.62 220 PRO A N 1
ATOM 1735 C CA . PRO A 1 220 ? -10.133 -25.227 -23.304 1.00 97.62 220 PRO A CA 1
ATOM 1736 C C . PRO A 1 220 ? -11.661 -25.226 -23.440 1.00 97.62 220 PRO A C 1
ATOM 1738 O O . PRO A 1 220 ? -12.172 -25.018 -24.535 1.00 97.62 220 PRO A O 1
ATOM 1741 N N . ASP A 1 221 ? -12.377 -25.471 -22.344 1.00 97.62 221 ASP A N 1
ATOM 1742 C CA . ASP A 1 221 ? -13.838 -25.515 -22.270 1.00 97.62 221 ASP A CA 1
ATOM 1743 C C . ASP A 1 221 ? -14.465 -24.213 -21.740 1.00 97.62 221 ASP A C 1
ATOM 1745 O O . ASP A 1 221 ? -15.674 -24.167 -21.524 1.00 97.62 221 ASP A O 1
ATOM 1749 N N . TYR A 1 222 ? -13.664 -23.158 -21.541 1.00 97.12 222 TYR A N 1
ATOM 1750 C CA . TYR A 1 222 ? -14.090 -21.863 -20.994 1.00 97.12 222 TYR A CA 1
ATOM 1751 C C . TYR A 1 222 ? -14.675 -21.917 -19.573 1.00 97.12 222 TYR A C 1
ATOM 1753 O O . TYR A 1 222 ? -15.331 -20.965 -19.152 1.00 97.12 222 TYR A O 1
ATOM 1761 N N . SER A 1 223 ? -14.448 -23.002 -18.827 1.00 97.75 223 SER A N 1
ATOM 1762 C CA . SER A 1 223 ? -15.000 -23.165 -17.476 1.00 97.75 223 SER A CA 1
ATOM 1763 C C . SER A 1 223 ? -14.309 -22.299 -16.421 1.00 97.75 223 SER A C 1
ATOM 1765 O O . SER A 1 223 ? -14.938 -21.955 -15.422 1.00 97.75 223 SER A O 1
ATOM 1767 N N . ASP A 1 224 ? -13.042 -21.934 -16.646 1.00 97.00 224 ASP A N 1
ATOM 1768 C CA . ASP A 1 224 ? -12.247 -21.158 -15.695 1.00 97.00 224 ASP A CA 1
ATOM 1769 C C . ASP A 1 224 ? -11.131 -20.341 -16.372 1.00 97.00 224 ASP A C 1
ATOM 1771 O O . ASP A 1 224 ? -10.687 -20.642 -17.491 1.00 97.00 224 ASP A O 1
ATOM 1775 N N . LEU A 1 225 ? -10.662 -19.316 -15.660 1.00 95.06 225 LEU A N 1
ATOM 1776 C CA . LEU A 1 225 ? -9.563 -18.432 -16.030 1.00 95.06 225 LEU A CA 1
ATOM 1777 C C . LEU A 1 225 ? -8.557 -18.352 -14.876 1.00 95.06 225 LEU A C 1
ATOM 1779 O O . LEU A 1 225 ? -8.816 -17.732 -13.847 1.00 95.06 225 LEU A O 1
ATOM 1783 N N . PHE A 1 226 ? -7.370 -18.913 -15.084 1.00 96.75 226 PHE A N 1
ATOM 1784 C CA . PHE A 1 226 ? -6.271 -18.826 -14.128 1.00 96.75 226 PHE A CA 1
ATOM 1785 C C . PHE A 1 226 ? -5.411 -17.597 -14.399 1.00 96.75 226 PHE A C 1
ATOM 1787 O O . PHE A 1 226 ? -5.060 -17.320 -15.548 1.00 96.75 226 PHE A O 1
ATOM 1794 N N . VAL A 1 227 ? -5.022 -16.910 -13.329 1.00 96.69 227 VAL A N 1
ATOM 1795 C CA . VAL A 1 227 ? -4.025 -15.837 -13.345 1.00 96.69 227 VAL A CA 1
ATOM 1796 C C . VAL A 1 227 ? -2.935 -16.211 -12.347 1.00 96.69 227 VAL A C 1
ATOM 1798 O O . VAL A 1 227 ? -3.234 -16.502 -11.190 1.00 96.69 227 VAL A O 1
ATOM 1801 N N . ALA A 1 228 ? -1.687 -16.246 -12.800 1.00 96.50 228 ALA A N 1
ATOM 1802 C CA . ALA A 1 228 ? -0.525 -16.575 -11.985 1.00 96.50 228 ALA A CA 1
ATOM 1803 C C . ALA A 1 228 ? 0.588 -15.546 -12.195 1.00 96.50 228 ALA A C 1
ATOM 1805 O O . ALA A 1 228 ? 0.746 -15.011 -13.295 1.00 96.50 228 ALA A O 1
ATOM 1806 N N . GLN A 1 229 ? 1.358 -15.312 -11.138 1.00 96.31 229 GLN A N 1
ATOM 1807 C CA . GLN A 1 229 ? 2.541 -14.463 -11.124 1.00 96.31 229 GLN A CA 1
ATOM 1808 C C . GLN A 1 229 ? 3.634 -15.187 -10.330 1.00 96.31 229 GLN A C 1
ATOM 1810 O O . GLN A 1 229 ? 3.343 -15.843 -9.327 1.00 96.31 229 GLN A O 1
ATOM 1815 N N . ASP A 1 230 ? 4.864 -15.102 -10.817 1.00 95.12 230 ASP A N 1
ATOM 1816 C CA . ASP A 1 230 ? 6.071 -15.601 -10.172 1.00 95.12 230 ASP A CA 1
ATOM 1817 C C . ASP A 1 230 ? 7.100 -14.469 -10.118 1.00 95.12 230 ASP A C 1
ATOM 1819 O O . ASP A 1 230 ? 7.637 -14.044 -11.146 1.00 95.12 230 ASP A O 1
ATOM 1823 N N . THR A 1 231 ? 7.328 -13.948 -8.912 1.00 92.56 231 THR A N 1
ATOM 1824 C CA . THR A 1 231 ? 8.233 -12.818 -8.676 1.00 92.56 231 THR A CA 1
ATOM 1825 C C . THR A 1 231 ? 9.667 -13.294 -8.587 1.00 92.56 231 THR A C 1
ATOM 1827 O O . THR A 1 231 ? 9.973 -14.212 -7.824 1.00 92.56 231 THR A O 1
ATOM 1830 N N . TRP A 1 232 ? 10.564 -12.631 -9.309 1.00 88.38 232 TRP A N 1
ATOM 1831 C CA . TRP A 1 232 ? 11.993 -12.908 -9.233 1.00 88.38 232 TRP A CA 1
ATOM 1832 C C . TRP A 1 232 ? 12.662 -11.814 -8.412 1.00 88.38 232 TRP A C 1
ATOM 1834 O O . TRP A 1 232 ? 12.570 -10.632 -8.727 1.00 88.38 232 TRP A O 1
ATOM 1844 N N . SER A 1 233 ? 13.307 -12.203 -7.315 1.00 83.25 233 SER A N 1
ATOM 1845 C CA . SER A 1 233 ? 13.946 -11.262 -6.398 1.00 83.25 233 SER A CA 1
ATOM 1846 C C . SER A 1 233 ? 15.080 -11.938 -5.627 1.00 83.25 233 SER A C 1
ATOM 1848 O O . SER A 1 233 ? 15.256 -13.159 -5.667 1.00 83.25 233 SER A O 1
ATOM 1850 N N . SER A 1 234 ? 15.863 -11.138 -4.910 1.00 81.31 234 SER A N 1
ATOM 1851 C CA . SER A 1 234 ? 16.924 -11.632 -4.036 1.00 81.31 234 SER A CA 1
ATOM 1852 C C . SER A 1 234 ? 16.345 -12.435 -2.861 1.00 81.31 234 SER A C 1
ATOM 1854 O O . SER A 1 234 ? 15.341 -12.024 -2.282 1.00 81.31 234 SER A O 1
ATOM 1856 N N . PRO A 1 235 ? 17.008 -13.509 -2.389 1.00 85.88 235 PRO A N 1
ATOM 1857 C CA . PRO A 1 235 ? 16.589 -14.234 -1.185 1.00 85.88 235 PRO A CA 1
ATOM 1858 C C . PRO A 1 235 ? 16.414 -13.353 0.065 1.00 85.88 235 PRO A C 1
ATOM 1860 O O . PRO A 1 235 ? 15.668 -13.701 0.978 1.00 85.88 235 PRO A O 1
ATOM 1863 N N . THR A 1 236 ? 17.078 -12.196 0.117 1.00 85.19 236 THR A N 1
ATOM 1864 C CA . THR A 1 236 ? 16.949 -11.206 1.202 1.00 85.19 236 THR A CA 1
ATOM 1865 C C . THR A 1 236 ? 15.541 -10.619 1.329 1.00 85.19 236 THR A C 1
ATOM 1867 O O . THR A 1 236 ? 15.173 -10.182 2.421 1.00 85.19 236 THR A O 1
ATOM 1870 N N . THR A 1 237 ? 14.730 -10.649 0.267 1.00 87.25 237 THR A N 1
ATOM 1871 C CA . THR A 1 237 ? 13.344 -10.158 0.279 1.00 87.25 237 THR A CA 1
ATOM 1872 C C . THR A 1 237 ? 12.347 -11.217 0.760 1.00 87.25 237 THR A C 1
ATOM 1874 O O . THR A 1 237 ? 11.189 -10.906 0.999 1.00 87.25 237 THR A O 1
ATOM 1877 N N . MET A 1 238 ? 12.765 -12.463 1.026 1.00 92.81 238 MET A N 1
ATOM 1878 C CA . MET A 1 238 ? 11.867 -13.573 1.394 1.00 92.81 238 MET A CA 1
ATOM 1879 C C . MET A 1 238 ? 11.197 -13.467 2.784 1.00 92.81 238 MET A C 1
ATOM 1881 O O . MET A 1 238 ? 10.663 -14.452 3.289 1.00 92.81 238 MET A O 1
ATOM 1885 N N . ASN A 1 239 ? 11.163 -12.285 3.401 1.00 94.62 239 ASN A N 1
ATOM 1886 C CA . ASN A 1 239 ? 10.269 -11.982 4.515 1.00 94.62 239 ASN A CA 1
ATOM 1887 C C . ASN A 1 239 ? 8.898 -11.575 3.953 1.00 94.62 239 ASN A C 1
ATOM 1889 O O . ASN A 1 239 ? 8.686 -10.418 3.597 1.00 94.62 239 ASN A O 1
ATOM 1893 N N . ARG A 1 240 ? 7.991 -12.545 3.796 1.00 96.94 240 ARG A N 1
ATOM 1894 C CA . ARG A 1 240 ? 6.759 -12.380 3.009 1.00 96.94 240 ARG A CA 1
ATOM 1895 C C . ARG A 1 240 ? 5.511 -12.299 3.875 1.00 96.94 240 ARG A C 1
ATOM 1897 O O . ARG A 1 240 ? 5.355 -13.056 4.833 1.00 96.94 240 ARG A O 1
ATOM 1904 N N . ILE A 1 241 ? 4.582 -11.426 3.491 1.00 98.31 241 ILE A N 1
ATOM 1905 C CA . ILE A 1 241 ? 3.260 -11.298 4.110 1.00 98.31 241 ILE A CA 1
ATOM 1906 C C . ILE A 1 241 ? 2.192 -11.276 3.017 1.00 98.31 241 ILE A C 1
ATOM 1908 O O . ILE A 1 241 ? 2.194 -10.404 2.156 1.00 98.31 241 ILE A O 1
ATOM 1912 N N . MET A 1 242 ? 1.234 -12.196 3.087 1.00 98.31 242 MET A N 1
ATOM 1913 C CA . MET A 1 242 ? -0.009 -12.104 2.327 1.00 98.31 242 MET A CA 1
ATOM 1914 C C . MET A 1 242 ? -0.955 -11.148 3.056 1.00 98.31 242 MET A C 1
ATOM 1916 O O . MET A 1 242 ? -1.241 -11.348 4.243 1.00 98.31 242 MET A O 1
ATOM 1920 N N . LYS A 1 243 ? -1.435 -10.113 2.365 1.00 98.75 243 LYS A N 1
ATOM 1921 C CA . LYS A 1 243 ? -2.256 -9.047 2.952 1.00 98.75 243 LYS A CA 1
ATOM 1922 C C . LYS A 1 243 ? -3.681 -9.093 2.426 1.00 98.75 243 LYS A C 1
ATOM 1924 O O . LYS A 1 243 ? -3.916 -9.387 1.258 1.00 98.75 243 LYS A O 1
ATOM 1929 N N . ASP A 1 244 ? -4.628 -8.819 3.315 1.00 98.62 244 ASP A N 1
ATOM 1930 C CA . ASP A 1 244 ? -6.068 -8.828 3.059 1.00 98.62 244 ASP A CA 1
ATOM 1931 C C . ASP A 1 244 ? -6.705 -7.599 3.724 1.00 98.62 244 ASP A C 1
ATOM 1933 O O . ASP A 1 244 ? -6.946 -7.585 4.934 1.00 98.62 244 ASP A O 1
ATOM 1937 N N . TYR A 1 245 ? -6.931 -6.539 2.952 1.00 98.69 245 TYR A N 1
ATOM 1938 C CA . TYR A 1 245 ? -7.514 -5.291 3.445 1.00 98.69 245 TYR A CA 1
ATOM 1939 C C . TYR A 1 245 ? -9.001 -5.224 3.119 1.00 98.69 245 TYR A C 1
ATOM 1941 O O . TYR A 1 245 ? -9.382 -5.397 1.965 1.00 98.69 245 TYR A O 1
ATOM 1949 N N . HIS A 1 246 ? -9.825 -4.917 4.120 1.00 98.56 246 HIS A N 1
ATOM 1950 C CA . HIS A 1 246 ? -11.270 -4.705 4.009 1.00 98.56 246 HIS A CA 1
ATOM 1951 C C . HIS A 1 246 ? -11.600 -3.291 4.477 1.00 98.56 246 HIS A C 1
ATOM 1953 O O . HIS A 1 246 ? -11.698 -3.030 5.678 1.00 98.56 246 HIS A O 1
ATOM 1959 N N . MET A 1 247 ? -11.752 -2.378 3.523 1.00 98.25 247 MET A N 1
ATOM 1960 C CA . MET A 1 247 ? -11.900 -0.949 3.782 1.00 98.25 247 MET A CA 1
ATOM 1961 C C . MET A 1 247 ? -13.279 -0.474 3.342 1.00 98.25 247 MET A C 1
ATOM 1963 O O . MET A 1 247 ? -13.691 -0.716 2.211 1.00 98.25 247 MET A O 1
ATOM 1967 N N . LYS A 1 248 ? -13.992 0.212 4.234 1.00 98.00 248 LYS A N 1
ATOM 1968 C CA . LYS A 1 248 ? -15.371 0.685 4.051 1.00 98.00 248 LYS A CA 1
ATOM 1969 C C . LYS A 1 248 ? -15.404 2.205 3.981 1.00 98.00 248 LYS A C 1
ATOM 1971 O O . LYS A 1 248 ? -15.881 2.867 4.906 1.00 98.00 248 LYS A O 1
ATOM 1976 N N . TYR A 1 249 ? -14.845 2.749 2.904 1.00 97.81 249 TYR A N 1
ATOM 1977 C CA . TYR A 1 249 ? -14.743 4.192 2.718 1.00 97.81 249 TYR A CA 1
ATOM 1978 C C . TYR A 1 249 ? -16.087 4.828 2.345 1.00 97.81 249 TYR A C 1
ATOM 1980 O O . TYR A 1 249 ? -16.942 4.210 1.707 1.00 97.81 249 TYR A O 1
ATOM 1988 N N . PHE A 1 250 ? -16.266 6.079 2.761 1.00 97.75 250 PHE A N 1
ATOM 1989 C CA . PHE A 1 250 ? -17.434 6.904 2.483 1.00 97.75 250 PHE A CA 1
ATOM 1990 C C . PHE A 1 250 ? -17.382 7.501 1.074 1.00 97.75 250 PHE A C 1
ATOM 1992 O O . PHE A 1 250 ? -18.430 7.683 0.447 1.00 97.75 250 PHE A O 1
ATOM 1999 N N . ASP A 1 251 ? -16.187 7.816 0.564 1.00 96.06 251 ASP A N 1
ATOM 2000 C CA . ASP A 1 251 ? -16.007 8.339 -0.790 1.00 96.06 251 ASP A CA 1
ATOM 2001 C C . ASP A 1 251 ? -16.682 7.438 -1.829 1.00 96.06 251 ASP A C 1
ATOM 2003 O O . ASP A 1 251 ? -16.266 6.308 -2.061 1.00 96.06 251 ASP A O 1
ATOM 2007 N N . LYS A 1 252 ? -17.700 7.962 -2.513 1.00 93.69 252 LYS A N 1
ATOM 2008 C CA . LYS A 1 252 ? -18.494 7.213 -3.496 1.00 93.69 252 LYS A CA 1
ATOM 2009 C C . LYS A 1 252 ? -17.681 6.699 -4.685 1.00 93.69 252 LYS A C 1
ATOM 2011 O O . LYS A 1 252 ? -18.113 5.748 -5.329 1.00 93.69 252 LYS A O 1
ATOM 2016 N N . ALA A 1 253 ? -16.556 7.335 -5.009 1.00 93.56 253 ALA A N 1
ATOM 2017 C CA . ALA A 1 253 ? -15.683 6.883 -6.089 1.00 93.56 253 ALA A CA 1
ATOM 2018 C C . ALA A 1 253 ? -14.822 5.673 -5.688 1.00 93.56 253 ALA A C 1
ATOM 2020 O O . ALA A 1 253 ? -14.379 4.929 -6.562 1.00 93.56 253 ALA A O 1
ATOM 2021 N N . ILE A 1 254 ? -14.596 5.481 -4.385 1.00 94.00 254 ILE A N 1
ATOM 2022 C CA . ILE A 1 254 ? -13.767 4.406 -3.829 1.00 94.00 254 ILE A CA 1
ATOM 2023 C C . ILE A 1 254 ? -14.667 3.313 -3.243 1.00 94.00 254 ILE A C 1
ATOM 2025 O O . ILE A 1 254 ? -14.612 2.163 -3.674 1.00 94.00 254 ILE A O 1
ATOM 2029 N N . GLY A 1 255 ? -15.543 3.694 -2.314 1.00 94.50 255 GLY A N 1
ATOM 2030 C CA . GLY A 1 255 ? -16.527 2.839 -1.666 1.00 94.50 255 GLY A CA 1
ATOM 2031 C C . GLY A 1 255 ? -15.915 1.763 -0.773 1.00 94.50 255 GLY A C 1
ATOM 2032 O O . GLY A 1 255 ? -14.766 1.842 -0.336 1.00 94.50 255 GLY A O 1
ATOM 2033 N N . GLU A 1 256 ? -16.714 0.734 -0.502 1.00 95.19 256 GLU A N 1
ATOM 2034 C CA . GLU A 1 256 ? -16.253 -0.466 0.187 1.00 95.19 256 GLU A CA 1
ATOM 2035 C C . GLU A 1 256 ? -15.478 -1.375 -0.769 1.00 95.19 256 GLU A C 1
ATOM 2037 O O . GLU A 1 256 ? -15.972 -1.724 -1.846 1.00 95.19 256 GLU A O 1
ATOM 2042 N N . LYS A 1 257 ? -14.274 -1.786 -0.361 1.00 93.44 257 LYS A N 1
ATOM 2043 C CA . LYS A 1 257 ? -13.447 -2.734 -1.105 1.00 93.44 257 LYS A CA 1
ATOM 2044 C C . LYS A 1 257 ? -12.722 -3.702 -0.192 1.00 93.44 257 LYS A C 1
ATOM 2046 O O . LYS A 1 257 ? -12.149 -3.321 0.828 1.00 93.44 257 LYS A O 1
ATOM 2051 N N . SER A 1 258 ? -12.648 -4.938 -0.665 1.00 96.06 258 SER A N 1
ATOM 2052 C CA . SER A 1 258 ? -11.648 -5.907 -0.229 1.00 96.06 258 SER A CA 1
ATOM 2053 C C . SER A 1 258 ? -10.555 -6.046 -1.288 1.00 96.06 258 SER A C 1
ATOM 2055 O O . SER A 1 258 ? -10.866 -6.150 -2.482 1.00 96.06 258 SER A O 1
ATOM 2057 N N . ILE A 1 259 ? -9.295 -6.048 -0.862 1.00 96.94 259 ILE A N 1
ATOM 2058 C CA . ILE A 1 259 ? -8.114 -6.203 -1.718 1.00 96.94 259 ILE A CA 1
ATOM 2059 C C . ILE A 1 259 ? -7.171 -7.206 -1.057 1.00 96.94 259 ILE A C 1
ATOM 2061 O O . ILE A 1 259 ? -6.790 -7.029 0.101 1.00 96.94 259 ILE A O 1
ATOM 2065 N N . LYS A 1 260 ? -6.792 -8.250 -1.798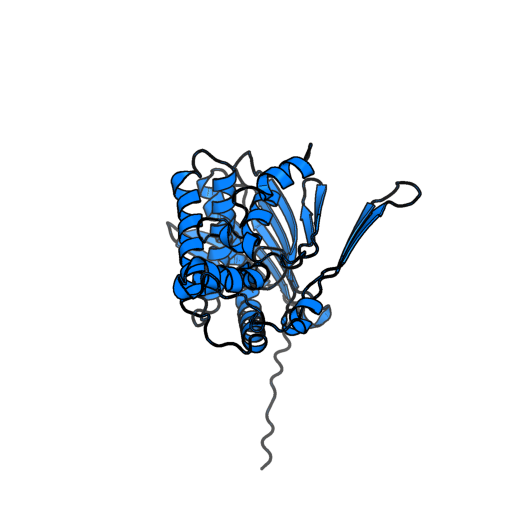 1.00 98.38 260 LYS A N 1
ATOM 2066 C CA . LYS A 1 260 ? -5.807 -9.249 -1.370 1.00 98.38 260 LYS A CA 1
ATOM 2067 C C . LYS A 1 260 ? -4.596 -9.221 -2.275 1.00 98.38 260 LYS A C 1
ATOM 2069 O O . LYS A 1 260 ? -4.762 -9.133 -3.489 1.00 98.38 260 LYS A O 1
ATOM 2074 N N . PHE A 1 261 ? -3.410 -9.317 -1.696 1.00 98.62 261 PHE A N 1
ATOM 2075 C CA . PHE A 1 261 ? -2.173 -9.218 -2.457 1.00 98.62 261 PHE A CA 1
ATOM 2076 C C . PHE A 1 261 ? -0.979 -9.800 -1.705 1.00 98.62 261 PHE A C 1
ATOM 2078 O O . PHE A 1 261 ? -0.947 -9.810 -0.469 1.00 98.62 261 PHE A O 1
ATOM 2085 N N . SER A 1 262 ? 0.001 -10.297 -2.456 1.00 98.19 262 SER A N 1
ATOM 2086 C CA . SER A 1 262 ? 1.292 -10.691 -1.898 1.00 98.19 262 SER A CA 1
ATOM 2087 C C . SER A 1 262 ? 2.124 -9.450 -1.587 1.00 98.19 262 SER A C 1
ATOM 2089 O O . SER A 1 262 ? 2.047 -8.443 -2.278 1.00 98.19 262 SER A O 1
ATOM 2091 N N . SER A 1 263 ? 2.853 -9.460 -0.476 1.00 98.00 263 SER A N 1
ATOM 2092 C CA . SER A 1 263 ? 3.535 -8.263 0.007 1.00 98.00 263 SER A CA 1
ATOM 2093 C C . SER A 1 263 ? 4.651 -8.609 0.998 1.00 98.00 263 SER A C 1
ATOM 2095 O O . SER A 1 263 ? 5.042 -9.769 1.176 1.00 98.00 263 SER A O 1
ATOM 2097 N N . TYR A 1 264 ? 5.160 -7.568 1.647 1.00 97.19 264 TYR A N 1
ATOM 2098 C CA . TYR A 1 264 ? 6.326 -7.548 2.512 1.00 97.19 264 TYR A CA 1
ATOM 2099 C C . TYR A 1 264 ? 6.025 -6.697 3.761 1.00 97.19 264 TYR A C 1
ATOM 2101 O O . TYR A 1 264 ? 5.118 -5.850 3.745 1.00 97.19 264 TYR A O 1
ATOM 2109 N N . PRO A 1 265 ? 6.742 -6.892 4.877 1.00 97.38 265 PRO A N 1
ATOM 2110 C CA . PRO A 1 265 ? 6.594 -6.051 6.060 1.00 97.38 265 PRO A CA 1
ATOM 2111 C C . PRO A 1 265 ? 6.842 -4.572 5.750 1.00 97.38 265 PRO A C 1
ATOM 2113 O O . PRO A 1 265 ? 7.865 -4.215 5.178 1.00 97.38 265 PRO A O 1
ATOM 2116 N N . GLY A 1 266 ? 5.911 -3.702 6.147 1.00 96.12 266 GLY A N 1
ATOM 2117 C CA . GLY A 1 266 ? 6.045 -2.251 5.969 1.00 96.12 266 GLY A CA 1
ATOM 2118 C C . GLY A 1 266 ? 5.666 -1.716 4.583 1.00 96.12 266 GLY A C 1
ATOM 2119 O O . GLY A 1 266 ? 5.583 -0.501 4.405 1.00 96.12 266 GLY A O 1
ATOM 2120 N N . VAL A 1 267 ? 5.406 -2.600 3.617 1.00 97.38 267 VAL A N 1
ATOM 2121 C CA . VAL A 1 267 ? 5.061 -2.238 2.235 1.00 97.38 267 VAL A CA 1
ATOM 2122 C C . VAL A 1 267 ? 3.543 -2.285 2.043 1.00 97.38 267 VAL A C 1
ATOM 2124 O O . VAL A 1 267 ? 2.961 -3.358 2.080 1.00 97.38 267 VAL A O 1
ATOM 2127 N N . THR A 1 268 ? 2.854 -1.166 1.834 1.00 97.62 268 THR A N 1
ATOM 2128 C CA . THR A 1 268 ? 1.373 -1.117 1.752 1.00 97.62 268 THR A CA 1
ATOM 2129 C C . THR A 1 268 ? 0.801 -1.649 0.438 1.00 97.62 268 THR A C 1
ATOM 2131 O O . THR A 1 268 ? -0.415 -1.698 0.258 1.00 97.62 268 THR A O 1
ATOM 2134 N N . HIS A 1 269 ? 1.673 -2.086 -0.468 1.00 97.31 269 HIS A N 1
ATOM 2135 C CA . HIS A 1 269 ? 1.328 -2.571 -1.794 1.00 97.31 269 HIS A CA 1
ATOM 2136 C C . HIS A 1 269 ? 1.994 -3.911 -2.121 1.00 97.31 269 HIS A C 1
ATOM 2138 O O . HIS A 1 269 ? 2.732 -4.479 -1.307 1.00 97.31 269 HIS A O 1
ATOM 2144 N N . SER A 1 270 ? 1.685 -4.449 -3.295 1.00 96.69 270 SER A N 1
ATOM 2145 C CA . SER A 1 270 ? 2.360 -5.620 -3.831 1.00 96.69 270 SER A CA 1
ATOM 2146 C C . SER A 1 270 ? 3.584 -5.191 -4.615 1.00 96.69 270 SER A C 1
ATOM 2148 O O . SER A 1 270 ? 3.469 -4.849 -5.781 1.00 96.69 270 SER A O 1
ATOM 2150 N N . LEU A 1 271 ? 4.761 -5.294 -4.005 1.00 90.56 271 LEU A N 1
ATOM 2151 C CA . LEU A 1 271 ? 6.021 -5.123 -4.733 1.00 90.56 271 LEU A CA 1
ATOM 2152 C C . LEU A 1 271 ? 6.215 -6.199 -5.822 1.00 90.56 271 LEU A C 1
ATOM 2154 O O . LEU A 1 271 ? 6.907 -5.971 -6.799 1.00 90.56 271 LEU A O 1
ATOM 2158 N N . ASP A 1 272 ? 5.569 -7.355 -5.651 1.00 92.44 272 ASP A N 1
ATOM 2159 C CA . ASP A 1 272 ? 5.468 -8.420 -6.658 1.00 92.44 272 ASP A CA 1
ATOM 2160 C C . ASP A 1 272 ? 4.521 -8.077 -7.811 1.00 92.44 272 ASP A C 1
ATOM 2162 O O . ASP A 1 272 ? 4.523 -8.743 -8.838 1.00 92.44 272 AS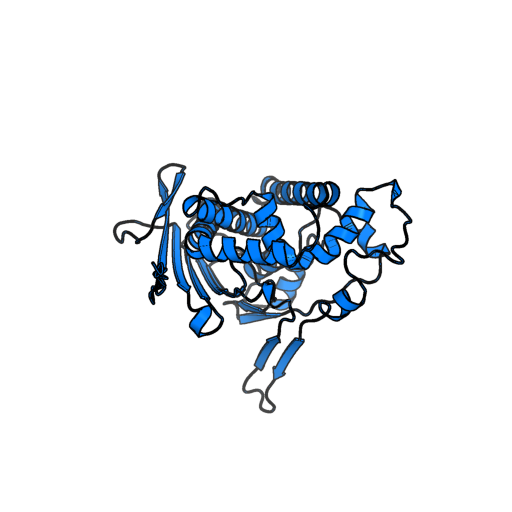P A O 1
ATOM 2166 N N . ASP A 1 273 ? 3.579 -7.173 -7.534 1.00 91.44 273 ASP A N 1
ATOM 2167 C CA . ASP A 1 273 ? 2.333 -6.989 -8.268 1.00 91.44 273 ASP A CA 1
ATOM 2168 C C . ASP A 1 273 ? 1.536 -8.273 -8.554 1.00 91.44 273 ASP A C 1
ATOM 2170 O O . ASP A 1 273 ? 1.384 -8.727 -9.684 1.00 91.44 273 ASP A O 1
ATOM 2174 N N . PHE A 1 274 ? 0.923 -8.828 -7.506 1.00 97.31 274 PHE A N 1
ATOM 2175 C CA . PHE A 1 274 ? -0.164 -9.792 -7.616 1.00 97.31 274 PHE A CA 1
ATOM 2176 C C . PHE A 1 274 ? -1.337 -9.355 -6.741 1.00 97.31 274 PHE A C 1
ATOM 2178 O O . PHE A 1 274 ? -1.281 -9.411 -5.511 1.00 97.31 274 PHE A O 1
ATOM 2185 N N . TRP A 1 275 ? -2.428 -8.948 -7.387 1.00 97.44 275 TRP A N 1
ATOM 2186 C CA . TRP A 1 275 ? -3.597 -8.386 -6.721 1.00 97.44 275 TRP A CA 1
ATOM 2187 C C . TRP A 1 275 ? -4.878 -9.126 -7.095 1.00 97.44 275 TRP A C 1
ATOM 2189 O O . TRP A 1 275 ? -5.127 -9.437 -8.262 1.00 97.44 275 TRP A O 1
ATOM 2199 N N . LEU A 1 276 ? -5.742 -9.320 -6.101 1.00 96.44 276 LEU A N 1
ATOM 2200 C CA . LEU A 1 276 ? -7.115 -9.790 -6.243 1.00 96.44 276 LEU A CA 1
ATOM 2201 C C . LEU A 1 276 ? -8.056 -8.751 -5.634 1.00 96.44 276 LEU A C 1
ATOM 2203 O O . LEU A 1 276 ? -8.064 -8.526 -4.419 1.00 96.44 276 LEU A O 1
ATOM 2207 N N . LEU A 1 277 ? -8.854 -8.112 -6.483 1.00 95.50 277 LEU A N 1
ATOM 2208 C CA . LEU A 1 277 ? -9.750 -7.031 -6.098 1.00 95.50 277 LEU A CA 1
ATOM 2209 C C . LEU A 1 277 ? -11.196 -7.544 -6.006 1.00 95.50 277 LEU A C 1
ATOM 2211 O O . LEU A 1 277 ? -11.684 -8.263 -6.878 1.00 95.50 277 LEU A O 1
ATOM 2215 N N . SER A 1 278 ? -11.931 -7.117 -4.980 1.00 93.75 278 SER A N 1
ATOM 2216 C CA . SER A 1 278 ? -13.359 -7.450 -4.777 1.00 93.75 278 SER A CA 1
ATOM 2217 C C . SER A 1 278 ? -14.295 -7.028 -5.919 1.00 93.75 278 SER A C 1
ATOM 2219 O O . SER A 1 278 ? -15.404 -7.549 -6.032 1.00 93.75 278 SER A O 1
ATOM 2221 N N . ASN A 1 279 ? -13.856 -6.123 -6.798 1.00 91.06 279 ASN A N 1
ATOM 2222 C CA . ASN A 1 279 ? -14.583 -5.740 -8.011 1.00 91.06 279 ASN A CA 1
ATOM 2223 C C . ASN A 1 279 ? -14.426 -6.755 -9.168 1.00 91.06 279 ASN A C 1
ATOM 2225 O O . ASN A 1 279 ? -14.992 -6.534 -10.236 1.00 91.06 279 ASN A O 1
ATOM 2229 N N . GLY A 1 280 ? -13.686 -7.851 -8.966 1.00 91.38 280 GLY A N 1
ATOM 2230 C CA . GLY A 1 280 ? -13.471 -8.915 -9.948 1.00 91.38 280 GLY A CA 1
ATOM 2231 C C . GLY A 1 280 ? -12.219 -8.751 -10.812 1.00 91.38 280 GLY A C 1
ATOM 2232 O O . GLY A 1 280 ? -11.993 -9.583 -11.686 1.00 91.38 280 GLY A O 1
ATOM 2233 N N . LEU A 1 281 ? -11.407 -7.712 -10.595 1.00 93.44 281 LEU A N 1
ATOM 2234 C CA . LEU A 1 281 ? -10.115 -7.573 -11.266 1.00 93.44 281 LEU A CA 1
ATOM 2235 C C . LEU A 1 281 ? -9.033 -8.412 -10.579 1.00 93.44 281 LEU A C 1
ATOM 2237 O O . LEU A 1 281 ? -8.898 -8.395 -9.355 1.00 93.44 281 LEU A O 1
ATOM 2241 N N . SER A 1 282 ? -8.210 -9.065 -11.397 1.00 94.56 282 SER A N 1
ATOM 2242 C CA . SER A 1 282 ? -6.865 -9.482 -11.013 1.00 94.56 282 SER A CA 1
ATOM 2243 C C . SER A 1 282 ? -5.864 -8.598 -11.749 1.00 94.56 282 SER A C 1
ATOM 2245 O O . SER A 1 282 ? -6.035 -8.346 -12.944 1.00 94.56 282 SER A O 1
ATOM 2247 N N . VAL A 1 283 ? -4.871 -8.084 -11.028 1.00 95.81 283 VAL A N 1
ATOM 2248 C CA . VAL A 1 283 ? -3.840 -7.192 -11.574 1.00 95.81 283 VAL A CA 1
ATOM 2249 C C . VAL A 1 283 ? -2.489 -7.842 -11.330 1.00 95.81 283 VAL A C 1
ATOM 2251 O O . VAL A 1 283 ? -2.189 -8.204 -10.192 1.00 95.81 283 VAL A O 1
ATOM 2254 N N . ILE A 1 284 ? -1.720 -8.002 -12.405 1.00 96.38 284 ILE A N 1
ATOM 2255 C CA . ILE A 1 284 ? -0.340 -8.479 -12.372 1.00 96.38 284 ILE A CA 1
ATOM 2256 C C . ILE A 1 284 ? 0.534 -7.605 -13.268 1.00 96.38 284 ILE A C 1
ATOM 2258 O O . ILE A 1 284 ? 0.032 -7.077 -14.265 1.00 96.38 284 ILE A O 1
ATOM 2262 N N . GLU A 1 285 ? 1.822 -7.496 -12.964 1.00 94.38 285 GLU A N 1
ATOM 2263 C CA . GLU A 1 285 ? 2.815 -7.019 -13.927 1.00 94.38 285 GLU A CA 1
ATOM 2264 C C . GLU A 1 285 ? 4.019 -7.954 -14.035 1.00 94.38 285 GLU A C 1
ATOM 2266 O O . GLU A 1 285 ? 4.145 -8.967 -13.345 1.00 94.38 285 GLU A O 1
ATOM 2271 N N . THR A 1 286 ? 4.849 -7.634 -15.019 1.00 92.06 286 THR A N 1
ATOM 2272 C CA . THR A 1 286 ? 6.202 -8.147 -15.153 1.00 92.06 286 THR A CA 1
ATOM 2273 C C . THR A 1 286 ? 7.056 -6.987 -15.621 1.00 92.06 286 THR A C 1
ATOM 2275 O O . THR A 1 286 ? 6.741 -6.382 -16.656 1.00 92.06 286 THR A O 1
ATOM 2278 N N . THR A 1 287 ? 8.127 -6.699 -14.890 1.00 88.31 287 THR A N 1
ATOM 2279 C CA . THR A 1 287 ? 8.875 -5.465 -15.107 1.00 88.31 287 THR A CA 1
ATOM 2280 C C . THR A 1 287 ? 9.467 -5.421 -16.512 1.00 88.31 287 THR A C 1
ATOM 2282 O O . THR A 1 287 ? 10.024 -6.398 -17.020 1.00 88.31 287 THR A O 1
ATOM 2285 N N . MET A 1 288 ? 9.328 -4.266 -17.159 1.00 84.69 288 MET A N 1
ATOM 2286 C CA . MET A 1 288 ? 9.941 -3.972 -18.448 1.00 84.69 288 MET A CA 1
ATOM 2287 C C . MET A 1 288 ? 10.791 -2.715 -18.299 1.00 84.69 288 MET A C 1
ATOM 2289 O O . MET A 1 288 ? 10.278 -1.599 -18.344 1.00 84.69 288 MET A O 1
ATOM 2293 N N . HIS A 1 289 ? 12.095 -2.918 -18.121 1.00 75.56 289 HIS A N 1
ATOM 2294 C CA . HIS A 1 289 ? 13.060 -1.835 -17.924 1.00 75.56 289 HIS A CA 1
ATOM 2295 C C . HIS A 1 289 ? 13.144 -0.896 -19.130 1.00 75.56 289 HIS A C 1
ATOM 2297 O O . HIS A 1 289 ? 13.095 -1.326 -20.290 1.00 75.56 289 HIS A O 1
ATOM 2303 N N . CYS A 1 290 ? 13.327 0.397 -18.856 1.00 75.31 290 CYS A N 1
ATOM 2304 C CA . CYS A 1 290 ? 13.556 1.403 -19.884 1.00 75.31 290 CYS A CA 1
ATOM 2305 C C . CYS A 1 290 ? 15.052 1.539 -20.188 1.00 75.31 290 CYS A C 1
ATOM 2307 O O . CYS A 1 290 ? 15.800 2.188 -19.466 1.00 75.31 290 CYS A O 1
ATOM 2309 N N . TRP A 1 291 ? 15.484 0.980 -21.317 1.00 73.88 291 TRP A N 1
ATOM 2310 C CA . TRP A 1 291 ? 16.876 1.086 -21.779 1.00 73.88 291 TRP A CA 1
ATOM 2311 C C . TRP A 1 291 ? 17.180 2.382 -22.542 1.00 73.88 291 TRP A C 1
ATOM 2313 O O . TRP A 1 291 ? 18.335 2.674 -22.847 1.00 73.88 291 TRP A O 1
ATOM 2323 N N . ASN A 1 292 ? 16.149 3.162 -22.880 1.00 76.12 292 ASN A N 1
ATOM 2324 C CA . ASN A 1 292 ? 16.315 4.443 -23.553 1.00 76.12 292 ASN A CA 1
ATOM 2325 C C . ASN A 1 292 ? 16.487 5.568 -22.521 1.00 76.12 292 ASN A C 1
ATOM 2327 O O . ASN A 1 292 ? 15.497 6.086 -22.004 1.00 76.12 292 ASN A O 1
ATOM 2331 N N . GLN A 1 293 ? 17.738 5.959 -22.268 1.00 72.06 293 GLN A N 1
ATOM 2332 C CA . GLN A 1 293 ? 18.087 6.996 -21.287 1.00 72.06 293 GLN A CA 1
ATOM 2333 C C . GLN A 1 293 ? 17.450 8.361 -21.593 1.00 72.06 293 GLN A C 1
ATOM 2335 O O . GLN A 1 293 ? 17.137 9.096 -20.661 1.00 72.06 293 GLN A O 1
ATOM 2340 N N . ASP A 1 294 ? 17.141 8.668 -22.859 1.00 76.88 294 ASP A N 1
ATOM 2341 C CA . ASP A 1 294 ? 16.452 9.912 -23.237 1.00 76.88 294 ASP A CA 1
ATOM 2342 C C . ASP A 1 294 ? 15.043 10.010 -22.622 1.00 76.88 294 ASP A C 1
ATOM 2344 O O . ASP A 1 294 ? 14.461 11.092 -22.539 1.00 76.88 294 ASP A O 1
ATOM 2348 N N . GLN A 1 295 ? 14.446 8.885 -22.204 1.00 80.06 295 GLN A N 1
ATOM 2349 C CA . GLN A 1 295 ? 13.159 8.917 -21.507 1.00 80.06 295 GLN A CA 1
ATOM 2350 C C . GLN A 1 295 ? 13.287 9.406 -20.063 1.00 80.06 295 GLN A C 1
ATOM 2352 O O . GLN A 1 295 ? 12.339 10.013 -19.571 1.00 80.06 295 GLN A O 1
ATOM 2357 N N . PHE A 1 296 ? 14.441 9.219 -19.412 1.00 76.38 296 PHE A N 1
ATOM 2358 C CA . PHE A 1 296 ? 14.638 9.629 -18.019 1.00 76.38 296 PHE A CA 1
ATOM 2359 C C . PHE A 1 296 ? 14.617 11.149 -17.841 1.00 76.38 296 PHE A C 1
ATOM 2361 O O . PHE A 1 296 ? 14.261 11.623 -16.769 1.00 76.38 296 PHE A O 1
ATOM 2368 N N . GLU A 1 297 ? 14.881 11.931 -18.894 1.00 74.19 297 GLU A N 1
ATOM 2369 C CA . GLU A 1 297 ? 14.727 13.395 -18.857 1.00 74.19 297 GLU A CA 1
ATOM 2370 C C . GLU A 1 297 ? 13.279 13.850 -18.602 1.00 74.19 297 GLU A C 1
ATOM 2372 O O . GLU A 1 297 ? 13.044 14.987 -18.189 1.00 74.19 297 GLU A O 1
ATOM 2377 N N . LYS A 1 298 ? 12.298 12.979 -18.869 1.00 81.25 298 LYS A N 1
ATOM 2378 C CA . LYS A 1 298 ? 10.872 13.252 -18.637 1.00 81.25 298 LYS A CA 1
ATOM 2379 C C . LYS A 1 298 ? 10.434 12.908 -17.217 1.00 81.25 298 LYS A C 1
ATOM 2381 O O . LYS A 1 298 ? 9.373 13.366 -16.799 1.00 81.25 298 LYS A O 1
ATOM 2386 N N . CYS A 1 299 ? 11.227 12.115 -16.506 1.00 83.69 299 CYS A N 1
ATOM 2387 C CA . CYS A 1 299 ? 10.960 11.707 -15.139 1.00 83.69 299 CYS A CA 1
ATOM 2388 C C . CYS A 1 299 ? 11.404 12.835 -14.203 1.00 83.69 299 CYS A C 1
ATOM 2390 O O . CYS A 1 299 ? 12.565 13.244 -14.196 1.00 83.69 299 CYS A O 1
ATOM 2392 N N . THR A 1 300 ? 10.481 13.390 -13.427 1.00 88.69 300 THR A N 1
ATOM 2393 C CA . THR A 1 300 ? 10.767 14.496 -12.505 1.00 88.69 300 THR A CA 1
ATOM 2394 C C . THR A 1 300 ? 10.235 14.165 -11.117 1.00 88.69 300 THR A C 1
ATOM 2396 O O . THR A 1 300 ? 9.290 13.379 -10.988 1.00 88.69 300 THR A O 1
ATOM 2399 N N . PRO A 1 301 ? 10.783 14.776 -10.049 1.00 90.50 301 PRO A N 1
ATOM 2400 C CA . PRO A 1 301 ? 10.219 14.584 -8.720 1.00 90.50 301 PRO A CA 1
ATOM 2401 C C . PRO A 1 301 ? 8.777 15.109 -8.628 1.00 90.50 301 PRO A C 1
ATOM 2403 O O . PRO A 1 301 ? 8.042 14.681 -7.745 1.00 90.50 301 PRO A O 1
ATOM 2406 N N . GLU A 1 302 ? 8.338 15.971 -9.548 1.00 93.88 302 GLU A N 1
ATOM 2407 C CA . GLU A 1 302 ? 6.947 16.398 -9.729 1.00 93.88 302 GLU A CA 1
ATOM 2408 C C . GLU A 1 302 ? 6.108 15.385 -10.537 1.00 93.88 302 GLU A C 1
ATOM 2410 O O . GLU A 1 302 ? 5.461 15.735 -11.522 1.00 93.88 302 GLU A O 1
ATOM 2415 N N . SER A 1 303 ? 6.127 14.126 -10.099 1.00 94.44 303 SER A N 1
ATOM 2416 C CA . SER A 1 303 ? 5.329 13.002 -10.609 1.00 94.44 303 SER A CA 1
ATOM 2417 C C . SER A 1 303 ? 4.881 12.106 -9.445 1.00 94.44 303 SER A C 1
ATOM 2419 O O . SER A 1 303 ? 5.188 12.391 -8.282 1.00 94.44 303 SER A O 1
ATOM 2421 N N . VAL A 1 304 ? 4.157 11.015 -9.705 1.00 96.94 304 VAL A N 1
ATOM 2422 C CA . VAL A 1 304 ? 3.729 10.076 -8.654 1.00 96.94 304 VAL A CA 1
ATOM 2423 C C . VAL A 1 304 ? 4.273 8.683 -8.945 1.00 96.94 304 VAL A C 1
ATOM 2425 O O . VAL A 1 304 ? 3.978 8.108 -9.987 1.00 96.94 304 VAL A O 1
ATOM 2428 N N . LEU A 1 305 ? 5.059 8.135 -8.013 1.00 96.44 305 LEU A N 1
ATOM 2429 C CA . LEU A 1 305 ? 5.737 6.845 -8.188 1.00 96.44 305 LEU A CA 1
ATOM 2430 C C . LEU A 1 305 ? 4.760 5.683 -8.392 1.00 96.44 305 LEU A C 1
ATOM 2432 O O . LEU A 1 305 ? 3.604 5.719 -7.946 1.00 96.44 305 LEU A O 1
ATOM 2436 N N . THR A 1 306 ? 5.240 4.631 -9.052 1.00 95.81 306 THR A N 1
ATOM 2437 C CA . THR A 1 306 ? 4.421 3.509 -9.526 1.00 95.81 306 THR A CA 1
ATOM 2438 C C . THR A 1 306 ? 3.661 2.834 -8.395 1.00 95.81 306 THR A C 1
ATOM 2440 O O . THR A 1 306 ? 2.452 2.617 -8.524 1.00 95.81 306 THR A O 1
ATOM 2443 N N . TRP A 1 307 ? 4.322 2.601 -7.257 1.00 96.56 307 TRP A N 1
ATOM 2444 C CA . TRP A 1 307 ? 3.723 1.955 -6.085 1.00 96.56 307 TRP A CA 1
ATOM 2445 C C . TRP A 1 307 ? 2.512 2.704 -5.498 1.00 96.56 307 TRP A C 1
ATOM 2447 O O . TRP A 1 307 ? 1.623 2.105 -4.881 1.00 96.56 307 TRP A O 1
ATOM 2457 N N . ILE A 1 308 ? 2.442 4.022 -5.702 1.00 98.44 308 ILE A N 1
ATOM 2458 C CA . ILE A 1 308 ? 1.295 4.845 -5.313 1.00 98.44 308 ILE A CA 1
ATOM 2459 C C . ILE A 1 308 ? 0.210 4.750 -6.388 1.00 98.44 308 ILE A C 1
ATOM 2461 O O . ILE A 1 308 ? -0.958 4.504 -6.073 1.00 98.44 308 ILE A O 1
ATOM 2465 N N . ARG A 1 309 ? 0.584 4.917 -7.665 1.00 98.31 309 ARG A N 1
ATOM 2466 C CA . ARG A 1 309 ? -0.359 4.916 -8.797 1.00 98.31 309 ARG A CA 1
ATOM 2467 C C . ARG A 1 309 ? -1.128 3.602 -8.908 1.00 98.31 309 ARG A C 1
ATOM 2469 O O . ARG A 1 309 ? -2.337 3.640 -9.143 1.00 98.31 309 ARG A O 1
ATOM 2476 N N . VAL A 1 310 ? -0.475 2.455 -8.688 1.00 97.62 310 VAL A N 1
ATOM 2477 C CA . VAL A 1 310 ? -1.131 1.131 -8.688 1.00 97.62 310 VAL A CA 1
ATOM 2478 C C . VAL A 1 310 ? -2.210 1.037 -7.611 1.00 97.62 310 VAL A C 1
ATOM 2480 O O . VAL A 1 310 ? -3.335 0.617 -7.889 1.00 97.62 310 VAL A O 1
ATOM 2483 N N . GLN A 1 311 ? -1.927 1.518 -6.399 1.00 98.19 311 GLN A N 1
ATOM 2484 C CA . GLN A 1 311 ? -2.904 1.529 -5.314 1.00 98.19 311 GLN A CA 1
ATOM 2485 C C . GLN A 1 311 ? -4.069 2.470 -5.620 1.00 98.19 311 GLN A C 1
ATOM 2487 O O . GLN A 1 311 ? -5.225 2.080 -5.465 1.00 98.19 311 GLN A O 1
ATOM 2492 N N . VAL A 1 312 ? -3.792 3.681 -6.112 1.00 98.06 312 VAL A N 1
ATOM 2493 C CA . VAL A 1 312 ? -4.832 4.635 -6.528 1.00 98.06 312 VAL A CA 1
ATOM 2494 C C . VAL A 1 312 ? -5.741 4.024 -7.602 1.00 98.06 312 VAL A C 1
ATOM 2496 O O . VAL A 1 312 ? -6.968 4.103 -7.497 1.00 98.06 312 VAL A O 1
ATOM 2499 N N . ALA A 1 313 ? -5.169 3.345 -8.599 1.00 97.50 313 ALA A N 1
ATOM 2500 C CA . ALA A 1 313 ? -5.932 2.652 -9.631 1.00 97.50 313 ALA A CA 1
ATOM 2501 C C . ALA A 1 313 ? -6.786 1.506 -9.058 1.00 97.50 313 ALA A C 1
ATOM 2503 O O . ALA A 1 313 ? -7.972 1.399 -9.395 1.00 97.50 313 ALA A O 1
ATOM 2504 N N . ASN A 1 314 ? -6.244 0.703 -8.138 1.00 96.44 314 ASN A N 1
ATOM 2505 C CA . ASN A 1 314 ? -6.982 -0.355 -7.438 1.00 96.44 314 ASN A CA 1
ATOM 2506 C C . ASN A 1 314 ? -8.169 0.219 -6.632 1.00 96.44 314 ASN A C 1
ATOM 2508 O O . ASN A 1 314 ? -9.301 -0.280 -6.723 1.00 96.44 314 ASN A O 1
ATOM 2512 N N . TRP A 1 315 ? -7.956 1.327 -5.915 1.00 95.25 315 TRP A N 1
ATOM 2513 C CA . TRP A 1 315 ? -8.994 2.013 -5.139 1.00 95.25 315 TRP A CA 1
ATOM 2514 C C . TRP A 1 315 ? -10.091 2.638 -6.003 1.00 95.25 315 TRP A C 1
ATOM 2516 O O . TRP A 1 315 ? -11.246 2.631 -5.595 1.00 95.25 315 TRP A O 1
ATOM 2526 N N . LEU A 1 316 ? -9.802 3.103 -7.218 1.00 94.94 316 LEU A N 1
ATOM 2527 C CA . LEU A 1 316 ? -10.787 3.817 -8.052 1.00 94.94 316 LEU A CA 1
ATOM 2528 C C . LEU A 1 316 ? -11.466 2.967 -9.127 1.00 94.94 316 LEU A C 1
ATOM 2530 O O . LEU A 1 316 ? -12.407 3.421 -9.778 1.00 94.94 316 LEU A O 1
ATOM 2534 N N . SER A 1 317 ? -11.016 1.733 -9.338 1.00 91.06 317 SER A N 1
ATOM 2535 C CA . SER A 1 317 ? -11.602 0.872 -10.371 1.00 91.06 317 SER A CA 1
ATOM 2536 C C . SER A 1 317 ? -12.940 0.285 -9.922 1.00 91.06 317 SER A C 1
ATOM 2538 O O . SER A 1 317 ? -13.017 -0.401 -8.899 1.00 91.06 317 SER A O 1
ATOM 2540 N N . SER A 1 318 ? -14.006 0.535 -10.680 1.00 82.12 318 SER A N 1
ATOM 2541 C CA . SER A 1 318 ? -15.335 -0.045 -10.436 1.00 82.12 318 SER A CA 1
ATOM 2542 C C . SER A 1 318 ? -15.448 -1.461 -11.023 1.00 82.12 318 SER A C 1
ATOM 2544 O O . SER A 1 318 ? -14.455 -2.004 -11.497 1.00 82.12 318 SER A O 1
ATOM 2546 N N . LYS A 1 319 ? -16.623 -2.102 -10.947 1.00 73.19 319 LYS A N 1
ATOM 2547 C CA . LYS A 1 319 ? -16.853 -3.462 -11.476 1.00 73.19 319 LYS A CA 1
ATOM 2548 C C . LYS A 1 319 ? -17.074 -3.488 -12.998 1.00 73.19 319 LYS A C 1
ATOM 2550 O O . LYS A 1 319 ? -16.601 -4.402 -13.665 1.00 73.19 319 LYS A O 1
ATOM 2555 N N . GLU A 1 320 ? -17.773 -2.503 -13.559 1.00 62.72 320 GLU A N 1
ATOM 2556 C CA . GLU A 1 320 ? -18.090 -2.440 -14.995 1.00 62.72 320 GLU A CA 1
ATOM 2557 C C . GLU A 1 320 ? -17.035 -1.622 -15.757 1.00 62.72 320 GLU A C 1
ATOM 2559 O O . GLU A 1 320 ? -16.666 -0.532 -15.331 1.00 62.72 320 GLU A O 1
ATOM 2564 N N . GLY A 1 321 ? -16.518 -2.133 -16.884 1.00 61.69 321 GLY A N 1
ATOM 2565 C CA . GLY A 1 321 ? -15.474 -1.432 -17.660 1.00 61.69 321 GLY A CA 1
ATOM 2566 C C . GLY A 1 321 ? -14.143 -1.252 -16.908 1.00 61.69 321 GLY A C 1
ATOM 2567 O O . GLY A 1 321 ? -13.343 -0.368 -17.230 1.00 61.69 321 GLY A O 1
ATOM 2568 N N . SER A 1 322 ? -13.923 -2.099 -15.903 1.00 73.19 322 SER A N 1
ATOM 2569 C CA . SER A 1 322 ? -12.954 -1.938 -14.822 1.00 73.19 322 SER A CA 1
ATOM 2570 C C . SER A 1 322 ? -11.500 -1.843 -15.288 1.00 73.19 322 SER A C 1
ATOM 2572 O O . SER A 1 322 ? -10.783 -0.972 -14.813 1.00 73.19 322 SER A O 1
ATOM 2574 N N . GLY A 1 323 ? -11.071 -2.648 -16.267 1.00 90.50 323 GLY A N 1
ATOM 2575 C CA . GLY A 1 323 ? -9.685 -2.630 -16.759 1.00 90.50 323 GLY A CA 1
ATOM 2576 C C . GLY A 1 323 ? -9.291 -1.333 -17.479 1.00 90.50 323 GLY A C 1
ATOM 2577 O O . GLY A 1 323 ? -8.202 -0.803 -17.270 1.00 90.50 323 GLY A O 1
ATOM 2578 N N . VAL A 1 324 ? -10.193 -0.758 -18.284 1.00 92.19 324 VAL A N 1
ATOM 2579 C CA . VAL A 1 324 ? -9.933 0.523 -18.972 1.00 92.19 324 VAL A CA 1
ATOM 2580 C C . VAL A 1 324 ? -9.931 1.677 -17.975 1.00 92.19 324 VAL A C 1
ATOM 2582 O O . VAL A 1 324 ? -9.099 2.579 -18.070 1.00 92.19 324 VAL A O 1
ATOM 2585 N N . GLN A 1 325 ? -10.859 1.662 -17.015 1.00 92.94 325 GLN A N 1
ATOM 2586 C CA . GLN A 1 325 ? -10.880 2.648 -15.938 1.00 92.94 325 GLN A CA 1
ATOM 2587 C C . GLN A 1 325 ? -9.607 2.559 -15.086 1.00 92.94 325 GLN A C 1
ATOM 2589 O O . GLN A 1 325 ? -9.008 3.590 -14.789 1.00 92.94 325 GLN A O 1
ATOM 2594 N N . TRP A 1 326 ? -9.170 1.341 -14.759 1.00 96.38 326 TRP A N 1
ATOM 2595 C CA . TRP A 1 326 ? -7.925 1.081 -14.044 1.00 96.38 326 TRP A CA 1
ATOM 2596 C C . TRP A 1 326 ? -6.734 1.706 -14.772 1.00 96.38 326 TRP A C 1
ATOM 2598 O O . TRP A 1 326 ? -6.032 2.531 -14.193 1.00 96.38 326 TRP A O 1
ATOM 2608 N N . ALA A 1 327 ? -6.582 1.430 -16.072 1.00 96.38 327 ALA A N 1
ATOM 2609 C CA . ALA A 1 327 ? -5.485 1.971 -16.875 1.00 96.38 327 ALA A CA 1
ATOM 2610 C C . ALA A 1 327 ? -5.497 3.509 -16.936 1.00 96.38 327 ALA A C 1
ATOM 2612 O O . ALA A 1 327 ? -4.450 4.146 -16.831 1.00 96.38 327 ALA A O 1
ATOM 2613 N N . LYS A 1 328 ? -6.684 4.123 -17.050 1.00 95.50 328 LYS A N 1
ATOM 2614 C CA . LYS A 1 328 ? -6.839 5.589 -17.031 1.00 95.50 328 LYS A CA 1
ATOM 2615 C C . LYS A 1 328 ? -6.436 6.212 -15.695 1.00 95.50 328 LYS A C 1
ATOM 2617 O O . LYS A 1 328 ? -5.878 7.303 -15.690 1.00 95.50 328 LYS A O 1
ATOM 2622 N N . ASN A 1 329 ? -6.720 5.543 -14.581 1.00 96.56 329 ASN A N 1
ATOM 2623 C CA . ASN A 1 329 ? -6.292 6.008 -13.264 1.00 96.56 329 ASN A CA 1
ATOM 2624 C C . ASN A 1 329 ? -4.785 5.804 -13.055 1.00 96.56 329 ASN A C 1
ATOM 2626 O O . ASN A 1 329 ? -4.142 6.671 -12.471 1.00 96.56 329 ASN A O 1
ATOM 2630 N N . PHE A 1 330 ? -4.232 4.692 -13.547 1.00 97.88 330 PHE A N 1
ATOM 2631 C CA . PHE A 1 330 ? -2.823 4.330 -13.383 1.00 97.88 330 PHE A CA 1
ATOM 2632 C C . PHE A 1 330 ? -1.860 5.215 -14.188 1.00 97.88 330 PHE A C 1
ATOM 2634 O O . PHE A 1 330 ? -0.771 5.520 -13.708 1.00 97.88 330 PHE A O 1
ATOM 2641 N N . ILE A 1 331 ? -2.244 5.636 -15.400 1.00 96.75 331 ILE A N 1
ATOM 2642 C CA . ILE A 1 331 ? -1.374 6.429 -16.292 1.00 96.75 331 ILE A CA 1
ATOM 2643 C C . ILE A 1 331 ? -1.229 7.898 -15.863 1.00 96.75 331 ILE A C 1
ATOM 2645 O O . ILE A 1 331 ? -0.360 8.615 -16.359 1.00 96.75 331 ILE A O 1
ATOM 2649 N N . ARG A 1 332 ? -2.100 8.381 -14.974 1.00 96.62 332 ARG A N 1
ATOM 2650 C CA . ARG A 1 332 ? -2.050 9.761 -14.490 1.00 96.62 332 ARG A CA 1
ATOM 2651 C C . ARG A 1 332 ? -0.831 9.957 -13.581 1.00 96.62 332 ARG A C 1
ATOM 2653 O O . ARG A 1 332 ? -0.574 9.115 -12.729 1.00 96.62 332 ARG A O 1
ATOM 2660 N N . GLU A 1 333 ? -0.129 11.081 -13.757 1.00 95.94 333 GLU A N 1
ATOM 2661 C CA . GLU A 1 333 ? 1.140 11.397 -13.075 1.00 95.94 333 GLU A CA 1
ATOM 2662 C C . GLU A 1 333 ? 2.243 10.342 -13.287 1.00 95.94 333 GLU A C 1
ATOM 2664 O O . GLU A 1 333 ? 3.019 10.072 -12.372 1.00 95.94 333 GLU A O 1
ATOM 2669 N N . ASN A 1 334 ? 2.292 9.717 -14.474 1.00 93.88 334 ASN A N 1
ATOM 2670 C CA . ASN A 1 334 ? 3.303 8.709 -14.801 1.00 93.88 334 ASN A CA 1
ATOM 2671 C C . ASN A 1 334 ? 4.723 9.222 -14.515 1.00 93.88 334 ASN A C 1
ATOM 2673 O O . ASN A 1 334 ? 5.103 10.288 -15.004 1.00 93.88 334 ASN A O 1
ATOM 2677 N N . SER A 1 335 ? 5.460 8.441 -13.730 1.00 90.00 335 SER A N 1
ATOM 2678 C CA . SER A 1 335 ? 6.763 8.767 -13.146 1.00 90.00 335 SER A CA 1
ATOM 2679 C C . SER A 1 335 ? 7.922 8.177 -13.915 1.00 90.00 335 SER A C 1
ATOM 2681 O O . SER A 1 335 ? 7.774 7.007 -14.337 1.00 90.00 335 SER A O 1
#

InterPro domains:
  IPR007000 Phospholipase B-like [PF04916] (42-335)
  IPR007000 Phospholipase B-like [PTHR12370] (38-335)

Radius of gyration: 20.83 Å; chains: 1; bounding box: 54×47×58 Å

pLDDT: mean 86.53, std 17.53, range [32.28, 98.88]

Sequence (335 aa):
MLLLLFFIGTVLGEGTYEAGCYLEGNEYIVESPIDTAKTYLATGTFKDTLFQHGWGFLRINSAQSTSLDMDKQIAKCAGMVEGYLTAGNIRDSMANQRAQNIVEEWDDVTLQYINRNIAYNKKIVEDQSLNDPWARALGLVLAQTFGVREGALRKLPVLPLTETDIFILNSDGDLGDLQNIAAHCLWPEMKGFHHGNHTRFPDKWYELHSHCTGLIKLLPDYSDLFVAQDTWSSPTTMNRIMKDYHMKYFDKAIGEKSIKFSSYPGVTHSLDDFWLLSNGLSVIETTMHCWNQDQFEKCTPESVLTWIRVQVANWLSSKEGSGVQWAKNFIRENS

Secondary structure (DSSP, 8-state):
--------------PEEEEEEEEETTEEEEESS--TTS--SEEEEEEEEHHHHSEEEEEEEEEEP-SHHHHHHHHHHHHHHHHHHHHHHHHHHHHHHHHH--S-S--HHHHHHHHHHHHHHHHHHHHHTTT-HHHHHHHHHHHHHHHHHHHHHHH-TT----HHHHHHHHTHHHHHHHHHHHHHHH-GGGTT---SS--SS-HHHHHHSS--EEEEEE-TTSS-EEEEEE----GGG---EEEEEEEE-S-TTT-EEEEEEEE-TT-SS-TT-EEEETTS-EEE--------GGGGGG--SSS--HHHHHHHHHHH--STTHHHHHHHHHTTT--